Protein 1EOJ (pdb70)

B-factor: mean 25.62, std 13.52, range [6.1, 96.35]

Structure (mmCIF, N/CA/C/O backbone):
data_1EOJ
#
_entry.id   1EOJ
#
_cell.length_a   70.800
_cell.length_b   72.000
_cell.length_c   72.900
_cell.angle_alpha   90.00
_cell.angle_beta   100.20
_cell.angle_gamma   90.00
#
_symmetry.space_group_name_H-M   'C 1 2 1'
#
loop_
_entity.id
_entity.type
_entity.pdbx_description
1 polymer 'ALPHA THROMBIN'
2 polymer 'THROMBIN INHIBITOR P798'
3 water water
#
loop_
_atom_site.group_PDB
_atom_site.id
_atom_site.type_symbol
_atom_site.label_atom_id
_atom_site.label_alt_id
_atom_site.label_comp_id
_atom_site.label_asym_id
_atom_site.label_entity_id
_atom_site.label_seq_id
_atom_site.pdbx_PDB_ins_code
_atom_site.Cartn_x
_atom_site.Cartn_y
_atom_site.Cartn_z
_atom_site.occupancy
_atom_site.B_iso_or_equiv
_atom_site.auth_seq_id
_atom_site.auth_comp_id
_atom_site.auth_asym_id
_atom_site.auth_atom_id
_atom_site.pdbx_PDB_model_num
ATOM 1 N N . GLY A 1 1 D 16.526 46.938 14.088 0.50 40.24 1 GLY A N 1
ATOM 2 C CA . GLY A 1 1 D 15.314 47.283 14.884 0.50 41.84 1 GLY A CA 1
ATOM 3 C C . GLY A 1 1 D 15.414 46.749 16.302 0.50 41.99 1 GLY A C 1
ATOM 4 O O . GLY A 1 1 D 15.832 45.610 16.493 0.50 42.69 1 GLY A O 1
ATOM 5 N N . GLY A 1 2 C 15.041 47.566 17.284 0.50 41.34 1 GLY A N 1
ATOM 6 C CA . GLY A 1 2 C 15.118 47.139 18.668 0.50 39.98 1 GLY A CA 1
ATOM 7 C C . GLY A 1 2 C 14.443 48.074 19.655 0.50 39.18 1 GLY A C 1
ATOM 8 O O . GLY A 1 2 C 14.188 47.699 20.792 0.50 38.61 1 GLY A O 1
ATOM 9 N N . ALA A 1 3 B 14.136 49.293 19.227 1.00 38.74 1 ALA A N 1
ATOM 10 C CA . ALA A 1 3 B 13.477 50.252 20.111 1.00 38.02 1 ALA A CA 1
ATOM 11 C C . ALA A 1 3 B 11.996 49.929 20.163 1.00 36.40 1 ALA A C 1
ATOM 12 O O . ALA A 1 3 B 11.298 50.264 21.113 1.00 38.12 1 ALA A O 1
ATOM 14 N N . ASP A 1 4 A 11.528 49.256 19.124 1.00 34.30 1 ASP A N 1
ATOM 15 C CA . ASP A 1 4 A 10.133 48.892 19.012 1.00 31.83 1 ASP A CA 1
ATOM 16 C C . ASP A 1 4 A 9.937 47.383 19.207 1.00 26.80 1 ASP A C 1
ATOM 17 O O . ASP A 1 4 A 8.871 46.844 18.921 1.00 24.64 1 ASP A O 1
ATOM 22 N N . CYS A 1 5 ? 10.970 46.712 19.705 1.00 20.47 1 CYS A N 1
ATOM 23 C CA . CYS A 1 5 ? 10.924 45.272 19.913 1.00 17.34 1 CYS A CA 1
ATOM 24 C C . CYS A 1 5 ? 9.787 44.834 20.830 1.00 14.16 1 CYS A C 1
ATOM 25 O O . CYS A 1 5 ? 9.298 45.604 21.651 1.00 13.49 1 CYS A O 1
ATOM 28 N N . GLY A 1 6 ? 9.320 43.609 20.621 1.00 13.88 2 GLY A N 1
ATOM 29 C CA . GLY A 1 6 ? 8.278 43.058 21.458 1.00 10.48 2 GLY A CA 1
ATOM 30 C C . GLY A 1 6 ? 6.866 43.589 21.321 1.00 13.71 2 GLY A C 1
ATOM 31 O O . GLY A 1 6 ? 5.978 43.103 22.027 1.00 14.73 2 GLY A O 1
ATOM 32 N N . LEU A 1 7 ? 6.644 44.580 20.458 1.00 14.11 3 LEU A N 1
ATOM 33 C CA . LEU A 1 7 ? 5.303 45.132 20.250 1.00 13.17 3 LEU A CA 1
ATOM 34 C C . LEU A 1 7 ? 4.837 44.688 18.870 1.00 15.10 3 LEU A C 1
ATOM 35 O O . LEU A 1 7 ? 5.374 45.124 17.844 1.00 15.65 3 LEU A O 1
ATOM 40 N N . ARG A 1 8 ? 3.875 43.774 18.861 1.00 15.25 4 ARG A N 1
ATOM 41 C CA . ARG A 1 8 ? 3.348 43.214 17.625 1.00 15.52 4 ARG A CA 1
ATOM 42 C C . ARG A 1 8 ? 2.425 44.152 16.845 1.00 16.64 4 ARG A C 1
ATOM 43 O O . ARG A 1 8 ? 1.440 44.676 17.383 1.00 16.67 4 ARG A O 1
ATOM 51 N N . PRO A 1 9 ? 2.725 44.361 15.555 1.00 16.93 5 PRO A N 1
ATOM 52 C CA . PRO A 1 9 ? 1.913 45.236 14.701 1.00 16.41 5 PRO A CA 1
ATOM 53 C C . PRO A 1 9 ? 0.424 44.899 14.732 1.00 16.71 5 PRO A C 1
ATOM 54 O O . PRO A 1 9 ? -0.401 45.804 14.774 1.00 18.64 5 PRO A O 1
ATOM 58 N N . LEU A 1 10 ? 0.077 43.613 14.800 1.00 15.60 6 LEU A N 1
ATOM 59 C CA . LEU A 1 10 ? -1.335 43.225 14.790 1.00 13.74 6 LEU A CA 1
ATOM 60 C C . LEU A 1 10 ? -2.001 43.066 16.154 1.00 13.80 6 LEU A C 1
ATOM 61 O O . LEU A 1 10 ? -3.204 42.796 16.242 1.00 13.80 6 LEU A O 1
ATOM 66 N N . PHE A 1 11 ? -1.236 43.242 17.224 1.00 15.20 7 PHE A N 1
ATOM 67 C CA . PHE A 1 11 ? -1.813 43.121 18.556 1.00 12.60 7 PHE A CA 1
ATOM 68 C C . PHE A 1 11 ? -1.524 44.337 19.425 1.00 13.80 7 PHE A C 1
ATOM 69 O O . PHE A 1 11 ? -2.310 45.273 19.419 1.00 15.90 7 PHE A O 1
ATOM 77 N N . GLU A 1 12 ? -0.375 44.387 20.090 1.00 14.05 8 GLU A N 1
ATOM 78 C CA . GLU A 1 12 ? -0.063 45.528 20.947 1.00 13.38 8 GLU A CA 1
ATOM 79 C C . GLU A 1 12 ? -0.282 46.892 20.288 1.00 16.13 8 GLU A C 1
ATOM 80 O O . GLU A 1 12 ? -0.937 47.755 20.859 1.00 17.89 8 GLU A O 1
ATOM 86 N N . LYS A 1 13 ? 0.249 47.080 19.083 1.00 17.62 9 LYS A N 1
ATOM 87 C CA . LYS A 1 13 ? 0.116 48.351 18.363 1.00 19.97 9 LYS A CA 1
ATOM 88 C C . LYS A 1 13 ? -1.322 48.788 18.083 1.00 18.80 9 LYS A C 1
ATOM 89 O O . LYS A 1 13 ? -1.574 49.967 17.874 1.00 21.47 9 LYS A O 1
ATOM 95 N N . LYS A 1 14 ? -2.250 47.837 18.063 1.00 18.50 10 LYS A N 1
ATOM 96 C CA . LYS A 1 14 ? -3.659 48.113 17.795 1.00 21.34 10 LYS A CA 1
ATOM 97 C C . LYS A 1 14 ? -4.486 47.995 19.056 1.00 20.98 10 LYS A C 1
ATOM 98 O O . LYS A 1 14 ? -5.709 48.192 19.031 1.00 20.21 10 LYS A O 1
ATOM 104 N N . SER A 1 15 ? -3.807 47.639 20.143 1.00 22.82 11 SER A N 1
ATOM 105 C CA . SER A 1 15 ? -4.423 47.428 21.447 1.00 23.10 11 SER A CA 1
ATOM 106 C C . SER A 1 15 ? -5.344 46.201 21.397 1.00 23.17 11 SER A C 1
ATOM 107 O O . SER A 1 15 ? -6.416 46.186 21.997 1.00 23.73 11 SER A O 1
ATOM 110 N N . LEU A 1 16 ? -4.932 45.179 20.653 1.00 21.23 12 LEU A N 1
ATOM 111 C CA . LEU A 1 16 ? -5.710 43.953 20.558 1.00 20.68 12 LEU A CA 1
ATOM 112 C C . LEU A 1 16 ? -4.944 42.853 21.282 1.00 20.92 12 LEU A C 1
ATOM 113 O O . LEU A 1 16 ? -3.721 42.805 21.236 1.00 20.49 12 LEU A O 1
ATOM 118 N N . GLU A 1 17 ? -5.657 41.964 21.949 1.00 21.49 13 GLU A N 1
ATOM 119 C CA . GLU A 1 17 ? -5.009 40.881 22.664 1.00 24.68 13 GLU A CA 1
ATOM 120 C C . GLU A 1 17 ? -5.235 39.572 21.942 1.00 22.82 13 GLU A C 1
ATOM 121 O O . GLU A 1 17 ? -6.260 39.410 21.277 1.00 21.11 13 GLU A O 1
ATOM 127 N N . ASP A 1 18 ? -4.257 38.667 22.005 1.00 19.70 14 ASP A N 1
ATOM 128 C CA . ASP A 1 18 ? -4.424 37.369 21.370 1.00 17.98 14 ASP A CA 1
ATOM 129 C C . ASP A 1 18 ? -5.253 36.458 22.275 1.00 17.33 14 ASP A C 1
ATOM 130 O O . ASP A 1 18 ? -5.499 36.778 23.439 1.00 16.74 14 ASP A O 1
ATOM 135 N N . LYS A 1 19 A -5.695 35.340 21.720 1.00 19.34 14 LYS A N 1
ATOM 136 C CA . LYS A 1 19 A -6.539 34.382 22.417 1.00 20.74 14 LYS A CA 1
ATOM 137 C C . LYS A 1 19 A -6.052 33.839 23.755 1.00 20.77 14 LYS A C 1
ATOM 138 O O . LYS A 1 19 A -6.862 33.577 24.630 1.00 23.26 14 LYS A O 1
ATOM 144 N N . THR A 1 20 B -4.747 33.666 23.935 1.00 19.77 14 THR A N 1
ATOM 145 C CA . THR A 1 20 B -4.273 33.091 25.187 1.00 19.31 14 THR A CA 1
ATOM 146 C C . THR A 1 20 B -3.256 33.892 25.992 1.00 20.54 14 THR A C 1
ATOM 147 O O . THR A 1 20 B -2.702 33.368 26.964 1.00 22.08 14 THR A O 1
ATOM 151 N N . GLU A 1 21 C -3.030 35.157 25.653 1.00 18.28 14 GLU A N 1
ATOM 152 C CA . GLU A 1 21 C -2.041 35.906 26.422 1.00 19.70 14 GLU A CA 1
ATOM 153 C C . GLU A 1 21 C -2.451 36.176 27.869 1.00 19.97 14 GLU A C 1
ATOM 154 O O . GLU A 1 21 C -1.593 36.255 28.747 1.00 20.76 14 GLU A O 1
ATOM 160 N N . ARG A 1 22 D -3.756 36.263 28.122 1.00 21.20 14 ARG A N 1
ATOM 161 C CA . ARG A 1 22 D -4.269 36.502 29.464 1.00 22.60 14 ARG A CA 1
ATOM 162 C C . ARG A 1 22 D -3.775 35.389 30.402 1.00 23.24 14 ARG A C 1
ATOM 163 O O . ARG A 1 22 D -3.500 35.635 31.579 1.00 23.16 14 ARG A O 1
ATOM 171 N N . GLU A 1 23 E -3.645 34.173 29.870 1.00 21.94 14 GLU A N 1
ATOM 172 C CA . GLU A 1 23 E -3.168 33.027 30.645 1.00 21.16 14 GLU A CA 1
ATOM 173 C C . GLU A 1 23 E -1.756 33.291 31.192 1.00 20.26 14 GLU A C 1
ATOM 174 O O . GLU A 1 23 E -1.433 32.946 32.328 1.00 19.87 14 GLU A O 1
ATOM 180 N N . LEU A 1 24 F -0.917 33.914 30.377 1.00 19.71 14 LEU A N 1
ATOM 181 C CA . LEU A 1 24 F 0.437 34.229 30.801 1.00 19.72 14 LEU A CA 1
ATOM 182 C C . LEU A 1 24 F 0.386 35.298 31.895 1.00 21.12 14 LEU A C 1
ATOM 183 O O . LEU A 1 24 F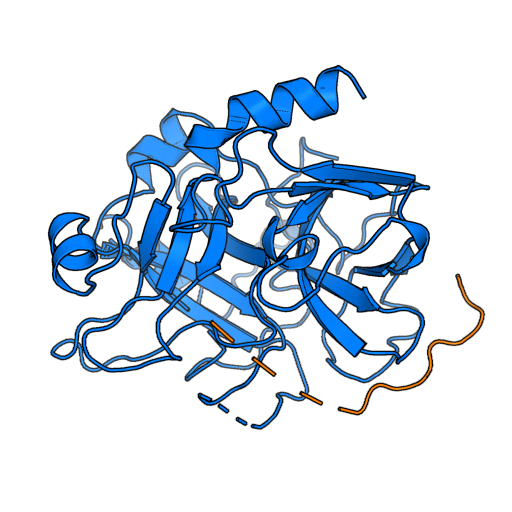 0.938 35.114 32.974 1.00 20.47 14 LEU A O 1
ATOM 188 N N . LEU A 1 25 G -0.321 36.394 31.627 1.00 22.14 14 LEU A N 1
ATOM 189 C CA . LEU A 1 25 G -0.427 37.489 32.581 1.00 22.50 14 LEU A CA 1
ATOM 190 C C . LEU A 1 25 G -1.021 37.089 33.929 1.00 22.72 14 LEU A C 1
ATOM 191 O O . LEU A 1 25 G -0.574 37.568 34.967 1.00 22.65 14 LEU A O 1
ATOM 196 N N . GLU A 1 26 H -1.975 36.169 33.928 1.00 22.79 14 GLU A N 1
ATOM 197 C CA . GLU A 1 26 H -2.586 35.731 35.173 1.00 24.41 14 GLU A CA 1
ATOM 198 C C . GLU A 1 26 H -1.664 34.858 36.018 1.00 25.37 14 GLU A C 1
ATOM 199 O O . GLU A 1 26 H -1.890 34.702 37.213 1.00 25.88 14 GLU A O 1
ATOM 205 N N . SER A 1 27 I -0.644 34.270 35.402 1.00 23.92 14 SER A N 1
ATOM 206 C CA . SER A 1 27 I 0.280 33.418 36.142 1.00 24.28 14 SER A CA 1
ATOM 207 C C . SER A 1 27 I 1.377 34.236 36.815 1.00 25.68 14 SER A C 1
ATOM 208 O O . SER A 1 27 I 2.123 33.720 37.637 1.00 25.28 14 SER A O 1
ATOM 211 N N . TYR A 1 28 J 1.517 35.498 36.418 1.00 28.94 14 TYR A N 1
ATOM 212 C CA . TYR A 1 28 J 2.543 36.361 36.996 1.00 34.28 14 TYR A CA 1
ATOM 213 C C . TYR A 1 28 J 2.053 36.825 38.366 1.00 40.19 14 TYR A C 1
ATOM 214 O O . TYR A 1 28 J 1.595 37.953 38.532 1.00 42.59 14 TYR A O 1
ATOM 223 N N . ILE A 1 29 K 2.235 35.935 39.338 1.00 47.49 14 ILE A N 1
ATOM 224 C CA . ILE A 1 29 K 1.813 36.081 40.731 1.00 53.28 14 ILE A CA 1
ATOM 225 C C . ILE A 1 29 K 0.342 35.680 40.756 1.00 54.44 14 ILE A C 1
ATOM 226 O O . ILE A 1 29 K 0.051 34.617 41.346 1.00 56.19 14 ILE A O 1
ATOM 231 N N . ILE A 1 33 ? 4.983 20.954 18.210 1.00 15.25 16 ILE A N 1
ATOM 232 C CA . ILE A 1 33 ? 4.379 21.296 19.525 1.00 15.82 16 ILE A CA 1
ATOM 233 C C . ILE A 1 33 ? 3.331 20.240 19.821 1.00 17.51 16 ILE A C 1
ATOM 234 O O . ILE A 1 33 ? 2.465 19.979 18.986 1.00 19.41 16 ILE A O 1
ATOM 239 N N . VAL A 1 34 ? 3.401 19.654 21.011 1.00 18.61 17 VAL A N 1
ATOM 240 C CA . VAL A 1 34 ? 2.449 18.637 21.435 1.00 18.97 17 VAL A CA 1
ATOM 241 C C . VAL A 1 34 ? 1.399 19.290 22.329 1.00 21.19 17 VAL A C 1
ATOM 242 O O . VAL A 1 34 ? 1.744 20.022 23.261 1.00 22.26 17 VAL A O 1
ATOM 246 N N . GLU A 1 35 ? 0.127 19.033 22.031 1.00 23.30 18 GLU A N 1
ATOM 247 C CA . GLU A 1 35 ? -1.009 19.566 22.790 1.00 25.32 18 GLU A CA 1
ATOM 248 C C . GLU A 1 35 ? -1.154 21.083 22.737 1.00 25.32 18 GLU A C 1
ATOM 249 O O . GLU A 1 35 ? -1.593 21.711 23.703 1.00 24.82 18 GLU A O 1
ATOM 255 N N . GLY A 1 36 ? -0.783 21.660 21.600 1.00 24.87 19 GLY A N 1
ATOM 256 C CA . GLY A 1 36 ? -0.896 23.092 21.414 1.00 24.24 19 GLY A CA 1
ATOM 257 C C . GLY A 1 36 ? -2.087 23.413 20.530 1.00 25.22 19 GLY A C 1
ATOM 258 O O . GLY A 1 36 ? -2.985 22.587 20.360 1.00 24.80 19 GLY A O 1
ATOM 259 N N . SER A 1 37 ? -2.117 24.627 19.997 1.00 24.16 20 SER A N 1
ATOM 260 C CA . SER A 1 37 ? -3.200 25.038 19.118 1.00 23.79 20 SER A CA 1
ATOM 261 C C . SER A 1 37 ? -2.637 25.921 18.025 1.00 21.40 20 SER A C 1
ATOM 262 O O . SER A 1 37 ? -1.490 26.363 18.110 1.00 18.11 20 SER A O 1
ATOM 265 N N . ASP A 1 38 ? -3.434 26.122 16.977 1.00 21.24 21 ASP A N 1
ATOM 266 C CA . ASP A 1 38 ? -3.059 26.947 15.836 1.00 21.76 21 ASP A CA 1
ATOM 267 C C . ASP A 1 38 ? -2.815 28.364 16.303 1.00 18.89 21 ASP A C 1
ATOM 268 O O . ASP A 1 38 ? -3.616 28.928 17.037 1.00 20.10 21 ASP A O 1
ATOM 273 N N . ALA A 1 39 ? -1.715 28.942 15.864 1.00 17.77 22 ALA A N 1
ATOM 274 C CA . ALA A 1 39 ? -1.398 30.305 16.232 1.00 18.05 22 ALA A CA 1
ATOM 275 C C . ALA A 1 39 ? -2.256 31.245 15.397 1.00 18.79 22 ALA A C 1
ATOM 276 O O . ALA A 1 39 ? -2.723 30.872 14.312 1.00 18.85 22 ALA A O 1
ATOM 278 N N . GLU A 1 40 ? -2.456 32.463 15.895 1.00 18.43 23 GLU A N 1
ATOM 279 C CA . GLU A 1 40 ? -3.200 33.473 15.157 1.00 17.60 23 GLU A CA 1
ATOM 280 C C . GLU A 1 40 ? -2.224 34.125 14.203 1.00 15.46 23 GLU A C 1
ATOM 281 O O . GLU A 1 40 ? -1.010 34.063 14.408 1.00 17.55 23 GLU A O 1
ATOM 287 N N . ILE A 1 41 ? -2.744 34.687 13.123 1.00 14.50 24 ILE A N 1
ATOM 288 C CA . ILE A 1 41 ? -1.909 35.364 12.147 1.00 14.18 24 ILE A CA 1
ATOM 289 C C . ILE A 1 41 ? -1.216 36.517 12.888 1.00 14.28 24 ILE A C 1
ATOM 290 O O . ILE A 1 41 ? -1.851 37.238 13.638 1.00 15.78 24 ILE A O 1
ATOM 295 N N . GLY A 1 42 ? 0.088 36.662 12.698 1.00 13.75 25 GLY A N 1
ATOM 296 C CA . GLY A 1 42 ? 0.811 37.742 13.343 1.00 14.50 25 GLY A CA 1
ATOM 297 C C . GLY A 1 42 ? 1.038 37.632 14.845 1.00 15.22 25 GLY A C 1
ATOM 298 O O . GLY A 1 42 ? 1.558 38.565 15.452 1.00 14.88 25 GLY A O 1
ATOM 299 N N . MET A 1 43 ? 0.700 36.488 15.436 1.00 15.23 26 MET A N 1
ATOM 300 C CA . MET A 1 43 ? 0.861 36.254 16.866 1.00 13.89 26 MET A CA 1
ATOM 301 C C . MET A 1 43 ? 2.321 36.194 17.333 1.00 12.61 26 MET A C 1
ATOM 302 O O . MET A 1 43 ? 2.626 36.590 18.449 1.00 13.19 26 MET A O 1
ATOM 307 N N . SER A 1 44 ? 3.213 35.693 16.482 1.00 11.57 27 SER A N 1
ATOM 308 C CA . SER A 1 44 ? 4.635 35.582 16.809 1.00 11.51 27 SER A CA 1
ATOM 309 C C . SER A 1 44 ? 5.414 36.057 15.591 1.00 12.20 27 SER A C 1
ATOM 310 O O . SER A 1 44 ? 6.030 35.249 14.891 1.00 13.70 27 SER A O 1
ATOM 313 N N . PRO A 1 45 ? 5.456 37.379 15.353 1.00 11.81 28 PRO A N 1
ATOM 314 C CA . PRO A 1 45 ? 6.172 37.939 14.202 1.00 10.63 28 PRO A CA 1
ATOM 315 C C . PRO A 1 45 ? 7.697 37.775 14.200 1.00 11.03 28 PRO A C 1
ATOM 316 O O . PRO A 1 45 ? 8.367 38.116 13.226 1.00 11.22 28 PRO A O 1
ATOM 320 N N . TRP A 1 46 ? 8.250 37.270 15.295 1.00 11.82 29 TRP A N 1
ATOM 321 C CA . TRP A 1 46 ? 9.691 37.037 15.385 1.00 9.79 29 TRP A CA 1
ATOM 322 C C . TRP A 1 46 ? 10.036 35.573 15.056 1.00 11.67 29 TRP A C 1
ATOM 323 O O . TRP A 1 46 ? 11.212 35.222 14.955 1.00 13.56 29 TRP A O 1
ATOM 334 N N . GLN A 1 47 ? 9.021 34.720 14.905 1.00 11.76 30 GLN A N 1
ATOM 335 C CA . GLN A 1 47 ? 9.255 33.311 14.584 1.00 11.90 30 GLN A CA 1
ATOM 336 C C . GLN A 1 47 ? 9.917 33.176 13.218 1.00 14.88 30 GLN A C 1
ATOM 337 O O . GLN A 1 47 ? 9.497 33.799 12.242 1.00 15.77 30 GLN A O 1
ATOM 343 N N . VAL A 1 48 ? 10.995 32.408 13.172 1.00 13.46 31 VAL A N 1
ATOM 344 C CA . VAL A 1 48 ? 11.740 32.182 11.944 1.00 12.82 31 VAL A CA 1
ATOM 345 C C . VAL A 1 48 ? 11.792 30.677 11.683 1.00 15.35 31 VAL A C 1
ATOM 346 O O . VAL A 1 48 ? 11.687 29.866 12.613 1.00 16.49 31 VAL A O 1
ATOM 350 N N . MET A 1 49 ? 11.868 30.297 10.415 1.00 17.11 32 MET A N 1
ATOM 351 C CA . MET A 1 49 ? 11.959 28.891 10.059 1.00 17.66 32 MET A CA 1
ATOM 352 C C . MET A 1 49 ? 13.358 28.669 9.502 1.00 17.92 32 MET A C 1
ATOM 353 O O . MET A 1 49 ? 13.763 29.372 8.576 1.00 15.97 32 MET A O 1
ATOM 358 N N . LEU A 1 50 ? 14.123 27.780 10.136 1.00 17.47 33 LEU A N 1
ATOM 359 C CA . LEU A 1 50 ? 15.479 27.446 9.682 1.00 19.73 33 LEU A CA 1
ATOM 360 C C . LEU A 1 50 ? 15.258 26.382 8.609 1.00 20.18 33 LEU A C 1
ATOM 361 O O . LEU A 1 50 ? 14.681 25.326 8.895 1.00 20.86 33 LEU A O 1
ATOM 366 N N . PHE A 1 51 ? 15.770 26.622 7.406 1.00 22.81 34 PHE A N 1
ATOM 367 C CA . PHE A 1 51 ? 15.520 25.718 6.284 1.00 26.67 34 PHE A CA 1
ATOM 368 C C . PHE A 1 51 ? 16.748 25.246 5.497 1.00 29.62 34 PHE A C 1
ATOM 369 O O . PHE A 1 51 ? 17.646 26.036 5.211 1.00 31.04 34 PHE A O 1
ATOM 377 N N . ARG A 1 52 ? 16.775 23.961 5.139 1.00 34.88 35 ARG A N 1
ATOM 378 C CA . ARG A 1 52 ? 17.876 23.387 4.349 1.00 37.88 35 ARG A CA 1
ATOM 379 C C . ARG A 1 52 ? 17.638 23.668 2.870 1.00 40.28 35 ARG A C 1
ATOM 380 O O . ARG A 1 52 ? 16.498 23.582 2.398 1.00 38.64 35 ARG A O 1
ATOM 388 N N . LYS A 1 53 ? 18.715 23.937 2.134 1.00 44.52 36 LYS A N 1
ATOM 389 C CA . LYS A 1 53 ? 18.607 24.191 0.700 1.00 48.04 36 LYS A CA 1
ATOM 390 C C . LYS A 1 53 ? 18.529 22.894 -0.107 1.00 51.91 36 LYS A C 1
ATOM 391 O O . LYS A 1 53 ? 17.688 22.780 -0.993 1.00 53.72 36 LYS A O 1
ATOM 397 N N . SER A 1 54 A 19.399 21.927 0.201 1.00 55.62 36 SER A N 1
ATOM 398 C CA . SER A 1 54 A 19.416 20.635 -0.499 1.00 57.87 36 SER A CA 1
ATOM 399 C C . SER A 1 54 A 18.053 19.937 -0.329 1.00 59.48 36 SER A C 1
ATOM 400 O O . SER A 1 54 A 17.130 20.278 -1.075 1.00 64.31 36 SER A O 1
ATOM 403 N N . PRO A 1 55 ? 17.908 18.894 0.532 1.00 58.31 37 PRO A N 1
ATOM 404 C CA . PRO A 1 55 ? 16.506 18.462 0.493 1.00 57.04 37 PRO A CA 1
ATOM 405 C C . PRO A 1 55 ? 15.713 19.536 1.248 1.00 56.32 37 PRO A C 1
ATOM 406 O O . PRO A 1 55 ? 15.941 19.768 2.431 1.00 57.44 37 PRO A O 1
ATOM 410 N N . GLN A 1 56 ? 14.908 20.284 0.500 1.00 55.45 38 GLN A N 1
ATOM 411 C CA . GLN A 1 56 ? 14.079 21.368 1.022 1.00 53.91 38 GLN A CA 1
ATOM 412 C C . GLN A 1 56 ? 13.346 20.877 2.272 1.00 51.64 38 GLN A C 1
ATOM 413 O O . GLN A 1 56 ? 12.265 20.287 2.167 1.00 53.26 38 GLN A O 1
ATOM 419 N N . GLU A 1 57 ? 13.928 21.123 3.446 1.00 47.25 39 GLU A N 1
ATOM 420 C CA . GLU A 1 57 ? 13.337 20.668 4.708 1.00 43.58 39 GLU A CA 1
ATOM 421 C C . GLU A 1 57 ? 13.434 21.640 5.871 1.00 38.28 39 GLU A C 1
ATOM 422 O O . GLU A 1 57 ? 14.406 22.383 6.004 1.00 34.75 39 GLU A O 1
ATOM 428 N N . LEU A 1 58 ? 12.444 21.562 6.752 1.00 34.83 40 LEU A N 1
ATOM 429 C CA . LEU A 1 58 ? 12.404 22.373 7.963 1.00 33.11 40 LEU A CA 1
ATOM 430 C C . LEU A 1 58 ? 13.472 21.724 8.836 1.00 33.11 40 LEU A C 1
ATOM 431 O O . LEU A 1 58 ? 13.511 20.501 8.940 1.00 35.31 40 LEU A O 1
ATOM 436 N N . LEU A 1 59 ? 14.365 22.524 9.407 1.00 30.49 41 LEU A N 1
ATOM 437 C CA . LEU A 1 59 ? 15.420 22.006 10.276 1.00 27.01 41 LEU A CA 1
ATOM 438 C C . LEU A 1 59 ? 15.075 22.304 11.736 1.00 25.10 41 LEU A C 1
ATOM 439 O O . LEU A 1 59 ? 15.013 21.411 12.582 1.00 23.52 41 LEU A O 1
ATOM 444 N N . CYS A 1 60 ? 14.797 23.576 11.999 1.00 21.73 42 CYS A N 1
ATOM 445 C CA . CYS A 1 60 ? 14.503 24.050 13.338 1.00 20.30 42 CYS A CA 1
ATOM 446 C C . CYS A 1 60 ? 13.743 25.366 13.271 1.00 18.84 42 CYS A C 1
ATOM 447 O O . CYS A 1 60 ? 13.486 25.910 12.192 1.00 19.15 42 CYS A O 1
ATOM 450 N N . GLY A 1 61 ? 13.419 25.876 14.453 1.00 16.04 43 GLY A N 1
ATOM 451 C CA . GLY A 1 61 ? 12.785 27.171 14.574 1.00 13.73 43 GLY A CA 1
ATOM 452 C C . GLY A 1 61 ? 13.922 28.112 14.957 1.00 14.05 43 GLY A C 1
ATOM 453 O O . GLY A 1 61 ? 15.056 27.671 15.211 1.00 14.98 43 GLY A O 1
ATOM 454 N N . ALA A 1 62 ? 13.642 29.406 14.986 1.00 12.39 44 ALA A N 1
ATOM 455 C CA . ALA A 1 62 ? 14.644 30.405 15.335 1.00 9.07 44 ALA A CA 1
ATOM 456 C C . ALA A 1 62 ? 13.855 31.668 15.601 1.00 10.17 44 ALA A C 1
ATOM 457 O O . ALA A 1 62 ? 12.619 31.634 15.552 1.00 9.98 44 ALA A O 1
ATOM 459 N N . SER A 1 63 ? 14.528 32.771 15.905 1.00 9.73 45 SER A N 1
ATOM 460 C CA . SER A 1 63 ? 13.809 34.012 16.166 1.00 11.27 45 SER A CA 1
ATOM 461 C C . SER A 1 63 ? 14.567 35.232 15.679 1.00 12.12 45 SER A C 1
ATOM 462 O O . SER A 1 63 ? 15.798 35.233 15.618 1.00 13.73 45 SER A O 1
ATOM 465 N N . LEU A 1 64 ? 13.812 36.266 15.326 1.00 13.62 46 LEU A N 1
ATOM 466 C CA . LEU A 1 64 ? 14.369 37.514 14.824 1.00 13.63 46 LEU A CA 1
ATOM 467 C C . LEU A 1 64 ? 14.581 38.488 15.984 1.00 14.48 46 LEU A C 1
ATOM 468 O O . LEU A 1 64 ? 13.623 38.859 16.674 1.00 12.82 46 LEU A O 1
ATOM 473 N N . ILE A 1 65 ? 15.829 38.886 16.219 1.00 15.20 47 ILE A N 1
ATOM 474 C CA . ILE A 1 65 ? 16.107 39.816 17.305 1.00 15.89 47 ILE A CA 1
ATOM 475 C C . ILE A 1 65 ? 16.448 41.218 16.790 1.00 17.20 47 ILE A C 1
ATOM 476 O O . ILE A 1 65 ? 16.561 42.159 17.569 1.00 16.30 47 ILE A O 1
ATOM 481 N N . SER A 1 66 ? 16.611 41.343 15.479 1.00 18.51 48 SER A N 1
ATOM 482 C CA . SER A 1 66 ? 16.870 42.630 14.839 1.00 21.51 48 SER A CA 1
ATOM 483 C C . SER A 1 66 ? 16.706 42.426 13.339 1.00 23.53 48 SER A C 1
ATOM 484 O O . SER A 1 66 ? 16.445 41.313 12.893 1.00 24.20 48 SER A O 1
ATOM 487 N N . ASP A 1 67 ? 16.905 43.482 12.556 1.00 25.03 49 ASP A N 1
ATOM 488 C CA . ASP A 1 67 ? 16.768 43.398 11.100 1.00 24.51 49 ASP A CA 1
ATOM 489 C C . ASP A 1 67 ? 17.804 42.513 10.408 1.00 24.22 49 ASP A C 1
ATOM 490 O O . ASP A 1 67 ? 17.611 42.104 9.269 1.00 25.26 49 ASP A O 1
ATOM 495 N N . ARG A 1 68 ? 18.879 42.177 11.104 1.00 24.36 50 ARG A N 1
ATOM 496 C CA . ARG A 1 68 ? 19.915 41.374 10.490 1.00 25.37 50 ARG A CA 1
ATOM 497 C C . ARG A 1 68 ? 20.430 40.220 11.344 1.00 22.78 50 ARG A C 1
ATOM 498 O O . ARG A 1 68 ? 21.371 39.541 10.945 1.00 21.05 50 ARG A O 1
ATOM 506 N N . TRP A 1 69 ? 19.816 39.988 12.505 1.00 22.32 51 TRP A N 1
ATOM 507 C CA . TRP A 1 69 ? 20.260 38.916 13.406 1.00 20.11 51 TRP A CA 1
ATOM 508 C C . TRP A 1 69 ? 19.162 37.949 13.792 1.00 18.08 51 TRP A C 1
ATOM 509 O O . TRP A 1 69 ? 18.063 38.352 14.190 1.00 16.20 51 TRP A O 1
ATOM 520 N N . VAL A 1 70 ? 19.485 36.666 13.677 1.00 16.03 52 VAL A N 1
ATOM 521 C CA . VAL A 1 70 ? 18.574 35.591 14.017 1.00 15.66 52 VAL A CA 1
ATOM 522 C C . VAL A 1 70 ? 19.228 34.756 15.119 1.00 15.81 52 VAL A C 1
ATOM 523 O O . VAL A 1 70 ? 20.422 34.466 15.067 1.00 15.36 52 VAL A O 1
ATOM 527 N N . LEU A 1 71 ? 18.447 34.400 16.129 1.00 14.59 53 LEU A N 1
ATOM 528 C CA . LEU A 1 71 ? 18.944 33.605 17.245 1.00 14.22 53 LEU A CA 1
ATOM 529 C C . LEU A 1 71 ? 18.352 32.195 17.162 1.00 14.54 53 LEU A C 1
ATOM 530 O O . LEU A 1 71 ? 17.189 32.026 16.799 1.00 14.22 53 LEU A O 1
ATOM 535 N N . THR A 1 72 ? 19.159 31.184 17.474 1.00 14.24 54 THR A N 1
ATOM 536 C CA . THR A 1 72 ? 18.683 29.807 17.446 1.00 12.19 54 THR A CA 1
ATOM 537 C C . THR A 1 72 ? 19.552 28.943 18.370 1.00 11.77 54 THR A C 1
ATOM 538 O O . THR A 1 72 ? 20.380 29.463 19.118 1.00 12.51 54 THR A O 1
ATOM 542 N N . ALA A 1 73 ? 19.316 27.635 18.363 1.00 10.90 55 ALA A N 1
ATOM 543 C CA . ALA A 1 73 ? 20.079 26.698 19.174 1.00 11.67 55 ALA A CA 1
ATOM 544 C C . ALA A 1 73 ? 21.265 26.224 18.353 1.00 13.31 55 ALA A C 1
ATOM 545 O O . ALA A 1 73 ? 21.145 26.015 17.137 1.00 14.89 55 ALA A O 1
ATOM 547 N N . ALA A 1 74 ? 22.406 26.042 19.011 1.00 13.40 56 ALA A N 1
ATOM 548 C CA . ALA A 1 74 ? 23.612 25.593 18.326 1.00 13.85 56 ALA A CA 1
ATOM 549 C C . ALA A 1 74 ? 23.484 24.156 17.813 1.00 13.40 56 ALA A C 1
ATOM 550 O O . ALA A 1 74 ? 24.070 23.812 16.789 1.00 14.62 56 ALA A O 1
ATOM 552 N N . HIS A 1 75 ? 22.675 23.336 18.481 1.00 12.15 57 HIS A N 1
ATOM 553 C CA . HIS A 1 75 ? 22.511 21.943 18.060 1.00 15.12 57 HIS A CA 1
ATOM 554 C C . HIS A 1 75 ? 21.862 21.844 16.677 1.00 17.25 57 HIS A C 1
ATOM 555 O O . HIS A 1 75 ? 21.981 20.833 15.995 1.00 17.92 57 HIS A O 1
ATOM 562 N N . CYS A 1 76 ? 21.164 22.901 16.275 1.00 17.87 58 CYS A N 1
ATOM 563 C CA . CYS A 1 76 ? 20.528 22.937 14.968 1.00 16.17 58 CYS A CA 1
ATOM 564 C C . CYS A 1 76 ? 21.585 23.021 13.889 1.00 16.58 58 CYS A C 1
ATOM 565 O O . CYS A 1 76 ? 21.381 22.556 12.770 1.00 19.01 58 CYS A O 1
ATOM 568 N N . LEU A 1 77 ? 22.729 23.595 14.245 1.00 17.17 59 LEU A N 1
ATOM 569 C CA . LEU A 1 77 ? 23.823 23.783 13.308 1.00 18.37 59 LEU A CA 1
ATOM 570 C C . LEU A 1 77 ? 24.964 22.794 13.473 1.00 21.31 59 LEU A C 1
ATOM 571 O O . LEU A 1 77 ? 25.580 22.384 12.491 1.00 23.22 59 LEU A O 1
ATOM 576 N N . LEU A 1 78 ? 25.237 22.396 14.708 1.00 20.75 60 LEU A N 1
ATOM 577 C CA . LEU A 1 78 ? 26.346 21.497 14.977 1.00 18.71 60 LEU A CA 1
ATOM 578 C C . LEU A 1 78 ? 25.984 20.440 15.982 1.00 19.92 60 LEU A C 1
ATOM 579 O O . LEU A 1 78 ? 25.745 20.737 17.152 1.00 21.35 60 LEU A O 1
ATOM 584 N N . TYR A 1 79 A 25.915 19.202 15.518 1.00 19.18 60 TYR A N 1
ATOM 585 C CA . TYR A 1 79 A 25.614 18.094 16.398 1.00 18.82 60 TYR A CA 1
ATOM 586 C C . TYR A 1 79 A 26.349 16.865 15.881 1.00 20.02 60 TYR A C 1
ATOM 587 O O . TYR A 1 79 A 25.745 15.964 15.273 1.00 21.27 60 TYR A O 1
ATOM 596 N N . PRO A 1 80 B 27.662 16.786 16.161 1.00 18.64 60 PRO A N 1
ATOM 597 C CA . PRO A 1 80 B 28.520 15.675 15.733 1.00 19.05 60 PRO A CA 1
ATOM 598 C C . PRO A 1 80 B 27.976 14.257 15.966 1.00 18.94 60 PRO A C 1
ATOM 599 O O . PRO A 1 80 B 28.142 13.403 15.108 1.00 21.97 60 PRO A O 1
ATOM 603 N N . PRO A 1 81 C 27.320 13.985 17.110 1.00 19.59 60 PRO A N 1
ATOM 604 C CA . PRO A 1 81 C 26.812 12.625 17.286 1.00 21.15 60 PRO A CA 1
ATOM 605 C C . PRO A 1 81 C 25.883 12.138 16.170 1.00 23.70 60 PRO A C 1
ATOM 606 O O . PRO A 1 81 C 25.722 10.934 16.003 1.00 26.61 60 PRO A O 1
ATOM 610 N N . TRP A 1 82 D 25.238 13.055 15.447 1.00 25.33 60 TRP A N 1
ATOM 611 C CA . TRP A 1 82 D 24.345 12.688 14.333 1.00 25.75 60 TRP A CA 1
ATOM 612 C C . TRP A 1 82 D 24.937 13.137 13.004 1.00 26.89 60 TRP A C 1
ATOM 613 O O . TRP A 1 82 D 24.214 13.247 12.015 1.00 30.76 60 TRP A O 1
ATOM 624 N N . ASP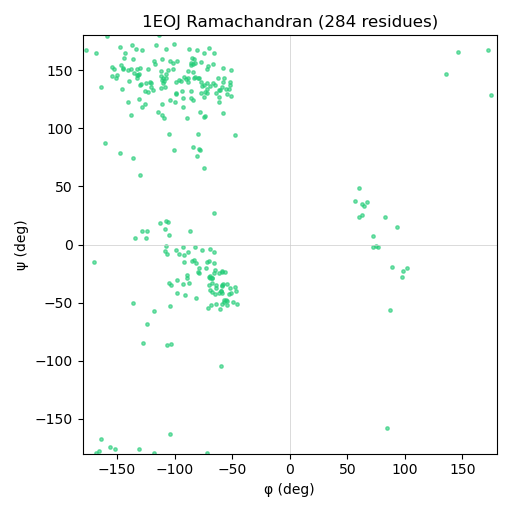 A 1 83 E 26.241 13.410 12.996 1.00 27.16 60 ASP A N 1
ATOM 625 C CA . ASP A 1 83 E 26.966 13.878 11.812 1.00 27.96 60 ASP A CA 1
ATOM 626 C C . ASP A 1 83 E 26.396 15.162 11.198 1.00 29.36 60 ASP A C 1
ATOM 627 O O . ASP A 1 83 E 26.388 15.344 9.977 1.00 30.02 60 ASP A O 1
ATOM 632 N N . LYS A 1 84 F 25.950 16.068 12.060 1.00 29.37 60 LYS A N 1
ATOM 633 C CA . LYS A 1 84 F 25.376 17.333 11.621 1.00 29.12 60 LYS A CA 1
ATOM 634 C C . LYS A 1 84 F 26.356 18.467 11.827 1.00 29.15 60 LYS A C 1
ATOM 635 O O . LYS A 1 84 F 26.847 18.673 12.939 1.00 27.50 60 LYS A O 1
ATOM 641 N N . ASN A 1 85 G 26.644 19.194 10.751 1.00 29.32 60 ASN A N 1
ATOM 642 C CA . ASN A 1 85 G 27.551 20.333 10.806 1.00 30.58 60 ASN A CA 1
ATOM 643 C C . ASN A 1 85 G 27.283 21.202 9.590 1.00 31.23 60 ASN A C 1
ATOM 644 O O . ASN A 1 85 G 27.911 21.019 8.544 1.00 32.60 60 ASN A O 1
ATOM 649 N N . PHE A 1 86 H 26.328 22.122 9.727 1.00 29.59 60 PHE A N 1
ATOM 650 C CA . PHE A 1 86 H 25.936 23.016 8.644 1.00 29.15 60 PHE A CA 1
ATOM 651 C C . PHE A 1 86 H 26.722 24.307 8.562 1.00 31.09 60 PHE A C 1
ATOM 652 O O . PHE A 1 86 H 27.183 24.842 9.568 1.00 31.31 60 PHE A O 1
ATOM 660 N N . THR A 1 87 I 26.859 24.801 7.338 1.00 32.46 60 THR A N 1
ATOM 661 C CA . THR A 1 87 I 27.552 26.048 7.088 1.00 34.46 60 THR A CA 1
ATOM 662 C C . THR A 1 87 I 26.516 27.013 6.526 1.00 32.86 60 THR A C 1
ATOM 663 O O . THR A 1 87 I 25.400 26.608 6.201 1.00 30.57 60 THR A O 1
ATOM 667 N N . GLU A 1 88 ? 26.909 28.272 6.379 1.00 34.42 61 GLU A N 1
ATOM 668 C CA . GLU A 1 88 ? 26.031 29.315 5.868 1.00 36.15 61 GLU A CA 1
ATOM 669 C C . GLU A 1 88 ? 25.334 28.944 4.567 1.00 37.51 61 GLU A C 1
ATOM 670 O O . GLU A 1 88 ? 24.135 29.164 4.409 1.00 38.16 61 GLU A O 1
ATOM 676 N N . ASN A 1 89 ? 26.074 28.325 3.661 1.00 38.35 62 ASN A N 1
ATOM 677 C CA . ASN A 1 89 ? 25.514 27.971 2.371 1.00 40.88 62 ASN A CA 1
ATOM 678 C C . ASN A 1 89 ? 24.582 26.772 2.324 1.00 39.17 62 ASN A C 1
ATOM 679 O O . ASN A 1 89 ? 24.013 26.474 1.281 1.00 38.74 62 ASN A O 1
ATOM 684 N N . ASP A 1 90 ? 24.416 26.080 3.445 1.00 35.19 63 ASP A N 1
ATOM 685 C CA . ASP A 1 90 ? 23.526 24.931 3.485 1.00 32.16 63 ASP A CA 1
ATOM 686 C C . ASP A 1 90 ? 22.134 25.344 3.915 1.00 29.60 63 ASP A C 1
ATOM 687 O O . ASP A 1 90 ? 21.188 24.555 3.815 1.00 29.48 63 ASP A O 1
ATOM 692 N N . LEU A 1 91 ? 21.996 26.585 4.358 1.00 28.96 64 LEU A N 1
ATOM 693 C CA . LEU A 1 91 ? 20.720 27.038 4.897 1.00 29.28 64 LEU A CA 1
ATOM 694 C C . LEU A 1 91 ? 20.196 28.385 4.423 1.00 27.33 64 LEU A C 1
ATOM 695 O O . LEU A 1 91 ? 20.910 29.191 3.821 1.00 28.83 64 LEU A O 1
ATOM 700 N N . LEU A 1 92 ? 18.933 28.620 4.750 1.00 25.75 65 LEU A N 1
ATOM 701 C CA . LEU A 1 92 ? 18.262 29.874 4.462 1.00 27.06 65 LEU A CA 1
ATOM 702 C C . LEU A 1 92 ? 17.178 30.028 5.518 1.00 24.54 65 LEU A C 1
ATOM 703 O O . LEU A 1 92 ? 16.721 29.035 6.107 1.00 21.54 65 LEU A O 1
ATOM 708 N N . VAL A 1 93 ? 16.844 31.271 5.837 1.00 23.21 66 VAL A N 1
ATOM 709 C CA . VAL A 1 93 ? 15.812 31.531 6.827 1.00 21.28 66 VAL A CA 1
ATOM 710 C C . VAL A 1 93 ? 14.554 32.101 6.173 1.00 21.14 66 VAL A C 1
ATOM 711 O O . VAL A 1 93 ? 14.628 32.906 5.247 1.00 23.74 66 VAL A O 1
ATOM 715 N N . ARG A 1 94 ? 13.404 31.633 6.626 1.00 18.29 67 ARG A N 1
ATOM 716 C CA . ARG A 1 94 ? 12.128 32.084 6.112 1.00 18.44 67 ARG A CA 1
ATOM 717 C C . ARG A 1 94 ? 11.406 32.825 7.250 1.00 19.63 67 ARG A C 1
ATOM 718 O O . ARG A 1 94 ? 11.052 32.239 8.281 1.00 21.28 67 ARG A O 1
ATOM 726 N N . ILE A 1 95 ? 11.207 34.124 7.066 1.00 18.16 68 ILE A N 1
ATOM 727 C CA . ILE A 1 95 ? 10.582 34.960 8.077 1.00 17.53 68 ILE A CA 1
ATOM 728 C C . ILE A 1 95 ? 9.196 35.432 7.662 1.00 17.57 68 ILE A C 1
ATOM 729 O O . ILE A 1 95 ? 8.972 35.718 6.491 1.00 17.79 68 ILE A O 1
ATOM 734 N N . GLY A 1 96 ? 8.266 35.476 8.616 1.00 16.07 69 GLY A N 1
ATOM 735 C CA . GLY A 1 96 ? 6.908 35.939 8.347 1.00 15.99 69 GLY A CA 1
ATOM 736 C C . GLY A 1 96 ? 5.899 34.858 7.997 1.00 15.70 69 GLY A C 1
ATOM 737 O O . GLY A 1 96 ? 4.797 35.151 7.524 1.00 16.25 69 GLY A O 1
ATOM 738 N N . LYS A 1 97 ? 6.260 33.606 8.265 1.00 16.17 70 LYS A N 1
ATOM 739 C CA . LYS A 1 97 ? 5.407 32.470 7.944 1.00 15.32 70 LYS A CA 1
ATOM 740 C C . LYS A 1 97 ? 4.314 32.102 8.934 1.00 17.54 70 LYS A C 1
ATOM 741 O O . LYS A 1 97 ? 4.358 32.439 10.121 1.00 17.02 70 LYS A O 1
ATOM 747 N N . HIS A 1 98 ? 3.331 31.374 8.416 1.00 16.62 71 HIS A N 1
ATOM 748 C CA . HIS A 1 98 ? 2.228 30.874 9.205 1.00 17.94 71 HIS A CA 1
ATOM 749 C C . HIS A 1 98 ? 2.009 29.418 8.781 1.00 20.16 71 HIS A C 1
ATOM 750 O O . HIS A 1 98 ? 1.919 28.526 9.619 1.00 21.88 71 HIS A O 1
ATOM 757 N N . SER A 1 99 ? 1.908 29.195 7.476 1.00 21.59 72 SER A N 1
ATOM 758 C CA . SER A 1 99 ? 1.721 27.858 6.927 1.00 21.36 72 SER A CA 1
ATOM 759 C C . SER A 1 99 ? 3.077 27.177 6.987 1.00 21.13 72 SER A C 1
ATOM 760 O O . SER A 1 99 ? 4.104 27.813 6.716 1.00 20.75 72 SER A O 1
ATOM 763 N N . ARG A 1 100 ? 3.080 25.896 7.339 1.00 20.19 73 ARG A N 1
ATOM 764 C CA . ARG A 1 100 ? 4.319 25.137 7.425 1.00 20.70 73 ARG A CA 1
ATOM 765 C C . ARG A 1 100 ? 4.960 24.832 6.061 1.00 22.76 73 ARG A C 1
ATOM 766 O O . ARG A 1 100 ? 6.116 25.179 5.820 1.00 24.51 73 ARG A O 1
ATOM 774 N N . THR A 1 101 ? 4.195 24.216 5.164 1.00 24.49 74 THR A N 1
ATOM 775 C CA . THR A 1 101 ? 4.702 23.813 3.850 1.00 26.01 74 THR A CA 1
ATOM 776 C C . THR A 1 101 ? 4.511 24.803 2.700 1.00 27.75 74 THR A C 1
ATOM 777 O O . THR A 1 101 ? 5.327 24.863 1.774 1.00 27.18 74 THR A O 1
ATOM 781 N N . ARG A 1 102 ? 3.405 25.532 2.744 1.00 28.85 75 ARG A N 1
ATOM 782 C CA . ARG A 1 102 ? 3.034 26.499 1.722 1.00 31.03 75 ARG A CA 1
ATOM 783 C C . ARG A 1 102 ? 4.064 27.647 1.573 1.00 29.72 75 ARG A C 1
ATOM 784 O O . ARG A 1 102 ? 4.460 28.240 2.571 1.00 31.75 75 ARG A O 1
ATOM 792 N N . TYR A 1 103 ? 4.564 27.911 0.364 1.00 27.64 76 TYR A N 1
ATOM 793 C CA . TYR A 1 103 ? 5.462 29.060 0.174 1.00 28.02 76 TYR A CA 1
ATOM 794 C C . TYR A 1 103 ? 4.498 30.264 0.139 1.00 29.32 76 TYR A C 1
ATOM 795 O O . TYR A 1 103 ? 3.703 30.410 -0.796 1.00 31.53 76 TYR A O 1
ATOM 804 N N . GLU A 1 104 ? 4.586 31.130 1.143 1.00 27.26 77 GLU A N 1
ATOM 805 C CA . GLU A 1 104 ? 3.681 32.264 1.279 1.00 24.95 77 GLU A CA 1
ATOM 806 C C . GLU A 1 104 ? 3.996 33.543 0.510 1.00 25.00 77 GLU A C 1
ATOM 807 O O . GLU A 1 104 ? 4.566 34.506 1.046 1.00 23.44 77 GLU A O 1
ATOM 813 N N . ARG A 1 105 A 3.569 33.535 -0.755 1.00 24.62 77 ARG A N 1
ATOM 814 C CA . ARG A 1 105 A 3.759 34.635 -1.706 1.00 23.89 77 ARG A CA 1
ATOM 815 C C . ARG A 1 105 A 3.230 35.966 -1.173 1.00 21.15 77 ARG A C 1
ATOM 816 O O . ARG A 1 105 A 2.121 36.044 -0.644 1.00 20.13 77 ARG A O 1
ATOM 824 N N . ASN A 1 106 ? 4.082 36.984 -1.258 1.00 21.08 78 ASN A N 1
ATOM 825 C CA . ASN A 1 106 ? 3.779 38.343 -0.814 1.00 22.27 78 ASN A CA 1
ATOM 826 C C . ASN A 1 106 ? 3.793 38.514 0.706 1.00 22.47 78 ASN A C 1
ATOM 827 O O . ASN A 1 106 ? 3.626 39.626 1.205 1.00 23.55 78 ASN A O 1
ATOM 832 N N . ILE A 1 107 ? 4.037 37.434 1.439 1.00 20.89 79 ILE A N 1
ATOM 833 C CA . ILE A 1 107 ? 4.028 37.503 2.893 1.00 19.00 79 ILE A CA 1
ATOM 834 C C . ILE A 1 107 ? 5.370 37.166 3.537 1.00 19.70 79 ILE A C 1
ATOM 835 O O . ILE A 1 107 ? 5.946 38.002 4.233 1.00 20.83 79 ILE A O 1
ATOM 840 N N . GLU A 1 108 ? 5.899 35.982 3.255 1.00 17.36 80 GLU A N 1
ATOM 841 C CA . GLU A 1 108 ? 7.175 35.590 3.822 1.00 17.18 80 GLU A CA 1
ATOM 842 C C . GLU A 1 108 ? 8.372 36.138 3.050 1.00 19.32 80 GLU A C 1
ATOM 843 O O . GLU A 1 108 ? 8.285 36.459 1.861 1.00 18.83 80 GLU A O 1
ATOM 849 N N . LYS A 1 109 ? 9.493 36.249 3.749 1.00 21.82 81 LYS A N 1
ATOM 850 C CA . LYS A 1 109 ? 10.749 36.719 3.184 1.00 24.46 81 LYS A CA 1
ATOM 851 C C . LYS A 1 109 ? 11.818 35.657 3.451 1.00 25.14 81 LYS A C 1
ATOM 852 O O . LYS A 1 109 ? 11.852 35.046 4.523 1.00 23.86 81 LYS A O 1
ATOM 858 N N . ILE A 1 110 ? 12.662 35.415 2.456 1.00 25.90 82 ILE A N 1
ATOM 859 C CA . ILE A 1 110 ? 13.730 34.438 2.566 1.00 25.94 82 ILE A CA 1
ATOM 860 C C . ILE A 1 110 ? 15.057 35.165 2.577 1.00 26.62 82 ILE A C 1
ATOM 861 O O . ILE A 1 110 ? 15.259 36.111 1.821 1.00 30.21 82 ILE A O 1
ATOM 866 N N . SER A 1 111 ? 15.939 34.769 3.482 1.00 25.28 83 SER A N 1
ATOM 867 C CA . SER A 1 111 ? 17.240 35.400 3.580 1.00 25.14 83 SER A CA 1
ATOM 868 C C . SER A 1 111 ? 18.337 34.357 3.597 1.00 26.34 83 SER A C 1
ATOM 869 O O . SER A 1 111 ? 18.145 33.212 4.037 1.00 21.94 83 SER A O 1
ATOM 872 N N . MET A 1 112 ? 19.492 34.781 3.106 1.00 30.18 84 MET A N 1
ATOM 873 C CA . MET A 1 112 ? 20.674 33.947 3.059 1.00 35.36 84 MET A CA 1
ATOM 874 C C . MET A 1 112 ? 21.548 34.384 4.231 1.00 33.48 84 MET A C 1
ATOM 875 O O . MET A 1 112 ? 21.502 35.548 4.650 1.00 32.19 84 MET A O 1
ATOM 880 N N . LEU A 1 113 ? 22.333 33.450 4.754 1.00 31.97 85 LEU A N 1
ATOM 881 C CA . LEU A 1 113 ? 23.209 33.712 5.881 1.00 31.19 85 LEU A CA 1
ATOM 882 C C . LEU A 1 113 ? 24.560 34.217 5.438 1.00 31.40 85 LEU A C 1
ATOM 883 O O . LEU A 1 113 ? 25.120 33.744 4.450 1.00 31.08 85 LEU A O 1
ATOM 888 N N . GLU A 1 114 ? 25.068 35.194 6.176 1.00 32.22 86 GLU A N 1
ATOM 889 C CA . GLU A 1 114 ? 26.371 35.771 5.906 1.00 34.47 86 GLU A CA 1
ATOM 890 C C . GLU A 1 114 ? 27.407 35.123 6.827 1.00 35.09 86 GLU A C 1
ATOM 891 O O . GLU A 1 114 ? 28.509 34.793 6.395 1.00 34.27 86 GLU A O 1
ATOM 897 N N . LYS A 1 115 ? 27.032 34.922 8.090 1.00 35.34 87 LYS A N 1
ATOM 898 C CA . LYS A 1 115 ? 27.927 34.333 9.083 1.00 34.95 87 LYS A CA 1
ATOM 899 C C . LYS A 1 115 ? 27.148 33.643 10.202 1.00 31.82 87 LYS A C 1
ATOM 900 O O . LYS A 1 115 ? 26.061 34.071 10.574 1.00 31.43 87 LYS A O 1
ATOM 906 N N . ILE A 1 116 ? 27.700 32.545 10.697 1.00 29.82 88 ILE A N 1
ATOM 907 C CA . ILE A 1 116 ? 27.106 31.787 11.785 1.00 27.49 88 ILE A CA 1
ATOM 908 C C . ILE A 1 116 ? 28.109 31.809 12.933 1.00 26.87 88 ILE A C 1
ATOM 909 O O . ILE A 1 116 ? 29.304 31.613 12.723 1.00 27.21 88 ILE A O 1
ATOM 914 N N . TYR A 1 117 ? 27.625 32.091 14.133 1.00 26.70 89 TYR A N 1
ATOM 915 C CA . TYR A 1 117 ? 28.474 32.141 15.313 1.00 25.50 89 TYR A CA 1
ATOM 916 C C . TYR A 1 117 ? 27.884 31.212 16.345 1.00 22.90 89 TYR A C 1
ATOM 917 O O . TYR A 1 117 ? 26.726 31.369 16.745 1.00 23.05 89 TYR A O 1
ATOM 926 N N . ILE A 1 118 ? 28.676 30.228 16.747 1.00 21.47 90 ILE A N 1
ATOM 927 C CA . ILE A 1 118 ? 28.270 29.257 17.758 1.00 19.08 90 ILE A CA 1
ATOM 928 C C . ILE A 1 118 ? 29.056 29.552 19.027 1.00 17.06 90 ILE A C 1
ATOM 929 O O . ILE A 1 118 ? 30.248 29.837 18.975 1.00 17.16 90 ILE A O 1
ATOM 934 N N . HIS A 1 119 ? 28.375 29.546 20.163 1.00 17.40 91 HIS A N 1
ATOM 935 C CA . HIS A 1 119 ? 29.055 29.811 21.415 1.00 18.20 91 HIS A CA 1
ATOM 936 C C . HIS A 1 119 ? 30.281 28.897 21.503 1.00 20.02 91 HIS A C 1
ATOM 937 O O . HIS A 1 119 ? 30.167 27.680 21.358 1.00 19.37 91 HIS A O 1
ATOM 944 N N . PRO A 1 120 ? 31.466 29.475 21.772 1.00 20.74 92 PRO A N 1
ATOM 945 C CA . PRO A 1 120 ? 32.715 28.710 21.881 1.00 20.41 92 PRO A CA 1
ATOM 946 C C . PRO A 1 120 ? 32.743 27.606 22.944 1.00 20.83 92 PRO A C 1
ATOM 947 O O . PRO A 1 120 ? 33.512 26.666 22.832 1.00 22.43 92 PRO A O 1
ATOM 951 N N . ARG A 1 121 ? 31.904 27.723 23.965 1.00 19.88 93 ARG A N 1
ATOM 952 C CA . ARG A 1 121 ? 31.849 26.739 25.034 1.00 21.36 93 ARG A CA 1
ATOM 953 C C . ARG A 1 121 ? 30.602 25.865 25.001 1.00 21.18 93 ARG A C 1
ATOM 954 O O . ARG A 1 121 ? 30.217 25.285 26.014 1.00 22.99 93 ARG A O 1
ATOM 962 N N . TYR A 1 122 ? 29.968 25.798 23.832 1.00 20.74 94 TYR A N 1
ATOM 963 C CA . TYR A 1 122 ? 28.784 24.972 23.596 1.00 17.79 94 TYR A CA 1
ATOM 964 C C . TYR A 1 122 ? 29.197 23.508 23.846 1.00 17.99 94 TYR A C 1
ATOM 965 O O . TYR A 1 122 ? 30.112 22.995 23.199 1.00 19.43 94 TYR A O 1
ATOM 974 N N . ASN A 1 123 ? 28.514 2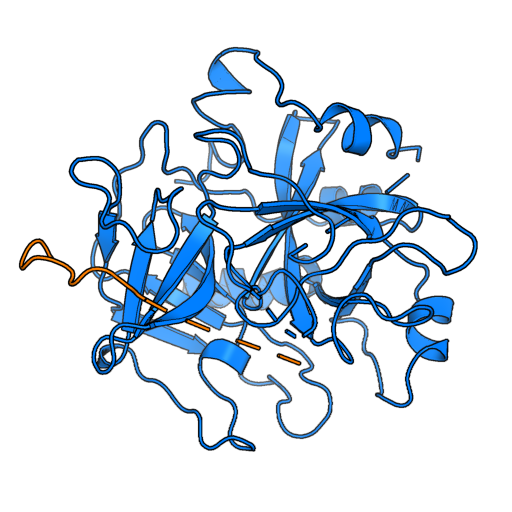2.835 24.768 1.00 19.47 95 ASN A N 1
ATOM 975 C CA . ASN A 1 123 ? 28.851 21.459 25.132 1.00 19.41 95 ASN A CA 1
ATOM 976 C C . ASN A 1 123 ? 27.967 20.378 24.493 1.00 18.43 95 ASN A C 1
ATOM 977 O O . ASN A 1 123 ? 27.056 19.842 25.131 1.00 20.04 95 ASN A O 1
ATOM 982 N N . TRP A 1 124 ? 28.270 20.021 23.251 1.00 16.94 96 TRP A N 1
ATOM 983 C CA . TRP A 1 124 ? 27.500 19.005 22.538 1.00 17.84 96 TRP A CA 1
ATOM 984 C C . TRP A 1 124 ? 27.875 17.590 22.966 1.00 19.09 96 TRP A C 1
ATOM 985 O O . TRP A 1 124 ? 27.106 16.648 22.758 1.00 21.28 96 TRP A O 1
ATOM 996 N N . ARG A 1 125 ? 29.053 17.453 23.563 1.00 18.60 97 ARG A N 1
ATOM 997 C CA . ARG A 1 125 ? 29.551 16.160 24.012 1.00 20.41 97 ARG A CA 1
ATOM 998 C C . ARG A 1 125 ? 28.792 15.580 25.178 1.00 21.82 97 ARG A C 1
ATOM 999 O O . ARG A 1 125 ? 28.692 14.366 25.289 1.00 25.34 97 ARG A O 1
ATOM 1007 N N . GLU A 1 126 A 28.223 16.430 26.027 1.00 23.03 97 GLU A N 1
ATOM 1008 C CA . GLU A 1 126 A 27.542 15.929 27.211 1.00 21.80 97 GLU A CA 1
ATOM 1009 C C . GLU A 1 126 A 26.080 16.297 27.449 1.00 22.22 97 GLU A C 1
ATOM 1010 O O . GLU A 1 126 A 25.201 15.438 27.382 1.00 23.40 97 GLU A O 1
ATOM 1016 N N . ASN A 1 127 ? 25.818 17.571 27.725 1.00 21.44 98 ASN A N 1
ATOM 1017 C CA . ASN A 1 127 ? 24.465 18.010 28.058 1.00 17.90 98 ASN A CA 1
ATOM 1018 C C . ASN A 1 127 ? 23.898 19.200 27.268 1.00 19.36 98 ASN A C 1
ATOM 1019 O O . ASN A 1 127 ? 22.845 19.722 27.636 1.00 20.54 98 ASN A O 1
ATOM 1024 N N . LEU A 1 128 ? 24.559 19.597 26.181 1.00 17.68 99 LEU A N 1
ATOM 1025 C CA . LEU A 1 128 ? 24.135 20.747 25.369 1.00 18.47 99 LEU A CA 1
ATOM 1026 C C . LEU A 1 128 ? 24.180 22.043 26.169 1.00 18.66 99 LEU A C 1
ATOM 1027 O O . LEU A 1 128 ? 23.344 22.933 25.991 1.00 19.42 99 LEU A O 1
ATOM 1032 N N . ASP A 1 129 ? 25.158 22.142 27.061 1.00 18.60 100 ASP A N 1
ATOM 1033 C CA . ASP A 1 129 ? 25.325 23.338 27.878 1.00 17.25 100 ASP A CA 1
ATOM 1034 C C . ASP A 1 129 ? 25.668 24.475 26.914 1.00 16.16 100 ASP A C 1
ATOM 1035 O O . ASP A 1 129 ? 26.457 24.281 25.991 1.00 14.25 100 ASP A O 1
ATOM 1040 N N . ARG A 1 130 ? 25.057 25.641 27.124 1.00 15.51 101 ARG A N 1
ATOM 1041 C CA . ARG A 1 130 ? 25.265 26.817 26.262 1.00 15.77 101 ARG A CA 1
ATOM 1042 C C . ARG A 1 130 ? 24.853 26.519 24.812 1.00 13.23 101 ARG A C 1
ATOM 1043 O O . ARG A 1 130 ? 25.599 26.755 23.869 1.00 13.57 101 ARG A O 1
ATOM 1051 N N . ASP A 1 131 ? 23.664 25.960 24.660 1.00 12.54 102 ASP A N 1
ATOM 1052 C CA . ASP A 1 131 ? 23.112 25.617 23.360 1.00 12.55 102 ASP A CA 1
ATOM 1053 C C . ASP A 1 131 ? 22.560 26.903 22.722 1.00 10.99 102 ASP A C 1
ATOM 1054 O O . ASP A 1 131 ? 21.362 27.160 22.756 1.00 9.88 102 ASP A O 1
ATOM 1059 N N . ILE A 1 132 ? 23.439 27.688 22.112 1.00 11.84 103 ILE A N 1
ATOM 1060 C CA . ILE A 1 132 ? 23.032 28.955 21.511 1.00 14.37 103 ILE A CA 1
ATOM 1061 C C . ILE A 1 132 ? 23.909 29.337 20.314 1.00 14.91 103 ILE A C 1
ATOM 1062 O O . ILE A 1 132 ? 25.109 29.024 20.289 1.00 15.82 103 ILE A O 1
ATOM 1067 N N . ALA A 1 133 ? 23.291 29.932 19.291 1.00 14.01 104 ALA A N 1
ATOM 1068 C CA . ALA A 1 133 ? 24.009 30.363 18.092 1.00 13.89 104 ALA A CA 1
ATOM 1069 C C . ALA A 1 133 ? 23.335 31.581 17.472 1.00 15.99 104 ALA A C 1
ATOM 1070 O O . ALA A 1 133 ? 22.119 31.735 17.556 1.00 15.47 104 ALA A O 1
ATOM 1072 N N . LEU A 1 134 ? 24.146 32.466 16.901 1.00 17.83 105 LEU A N 1
ATOM 1073 C CA . LEU A 1 134 ? 23.667 33.677 16.248 1.00 17.33 105 LEU A CA 1
ATOM 1074 C C . LEU A 1 134 ? 23.933 33.540 14.760 1.00 19.67 105 LEU A C 1
ATOM 1075 O O . LEU A 1 134 ? 24.927 32.936 14.361 1.00 21.48 105 LEU A O 1
ATOM 1080 N N . MET A 1 135 ? 23.041 34.082 13.940 1.00 21.27 106 MET A N 1
ATOM 1081 C CA . MET A 1 135 ? 23.199 34.031 12.487 1.00 22.82 106 MET A CA 1
ATOM 1082 C C . MET A 1 135 ? 22.994 35.430 11.913 1.00 23.37 106 MET A C 1
ATOM 1083 O O . MET A 1 135 ? 21.980 36.072 12.194 1.00 22.87 106 MET A O 1
ATOM 1088 N N . LYS A 1 136 ? 23.972 35.912 11.152 1.00 22.83 107 LYS A N 1
ATOM 1089 C CA . LYS A 1 136 ? 23.890 37.232 10.544 1.00 22.10 107 LYS A CA 1
ATOM 1090 C C . LYS A 1 136 ? 23.292 37.090 9.147 1.00 23.60 107 LYS A C 1
ATOM 1091 O O . LYS A 1 136 ? 23.757 36.274 8.349 1.00 23.82 107 LYS A O 1
ATOM 1097 N N . LEU A 1 137 ? 22.234 37.844 8.871 1.00 23.44 108 LEU A N 1
ATOM 1098 C CA . LEU A 1 137 ? 21.586 37.789 7.567 1.00 24.73 108 LEU A CA 1
ATOM 1099 C C . LEU A 1 137 ? 22.401 38.598 6.574 1.00 25.21 108 LEU A C 1
ATOM 1100 O O . LEU A 1 137 ? 22.969 39.621 6.935 1.00 25.58 108 LEU A O 1
ATOM 1105 N N . LYS A 1 138 ? 22.486 38.131 5.333 1.00 27.79 109 LYS A N 1
ATOM 1106 C CA . LYS A 1 138 ? 23.246 38.859 4.330 1.00 31.40 109 LYS A CA 1
ATOM 1107 C C . LYS A 1 138 ? 22.704 40.263 4.110 1.00 33.04 109 LYS A C 1
ATOM 1108 O O . LYS A 1 138 ? 23.470 41.212 3.956 1.00 31.45 109 LYS A O 1
ATOM 1114 N N . LYS A 1 139 ? 21.383 40.395 4.112 1.00 34.98 110 LYS A N 1
ATOM 1115 C CA . LYS A 1 139 ? 20.752 41.698 3.940 1.00 36.41 110 LYS A CA 1
ATOM 1116 C C . LYS A 1 139 ? 19.673 41.888 5.002 1.00 34.82 110 LYS A C 1
ATOM 1117 O O . LYS A 1 139 ? 19.069 40.916 5.465 1.00 33.03 110 LYS A O 1
ATOM 1123 N N . PRO A 1 140 ? 19.486 43.131 5.471 1.00 34.56 111 PRO A N 1
ATOM 1124 C CA . PRO A 1 140 ? 18.471 43.408 6.486 1.00 34.27 111 PRO A CA 1
ATOM 1125 C C . PRO A 1 140 ? 17.092 43.074 5.949 1.00 34.82 111 PRO A C 1
ATOM 1126 O O . PRO A 1 140 ? 16.829 43.244 4.753 1.00 35.44 111 PRO A O 1
ATOM 1130 N N . VAL A 1 141 ? 16.239 42.546 6.823 1.00 33.31 112 VAL A N 1
ATOM 1131 C CA . VAL A 1 141 ? 14.878 42.178 6.452 1.00 31.46 112 VAL A CA 1
ATOM 1132 C C . VAL A 1 141 ? 13.977 43.361 6.793 1.00 30.98 112 VAL A C 1
ATOM 1133 O O . VAL A 1 141 ? 14.210 44.068 7.785 1.00 31.50 112 VAL A O 1
ATOM 1137 N N . ALA A 1 142 ? 13.011 43.632 5.925 1.00 27.59 113 ALA A N 1
ATOM 1138 C CA . ALA A 1 142 ? 12.091 44.729 6.159 1.00 25.66 113 ALA A CA 1
ATOM 1139 C C .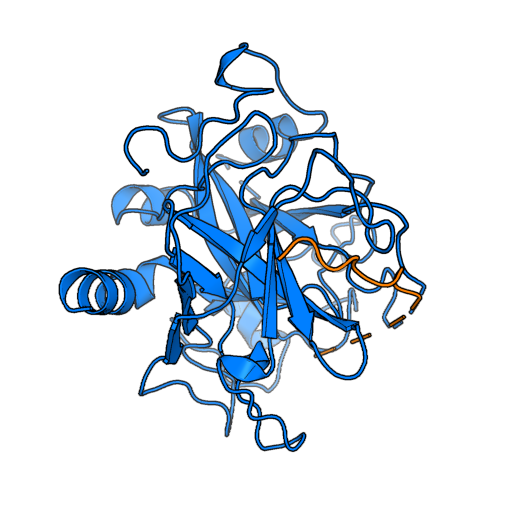 ALA A 1 142 ? 10.961 44.224 7.034 1.00 22.99 113 ALA A C 1
ATOM 1140 O O . ALA A 1 142 ? 10.391 43.166 6.769 1.00 22.56 113 ALA A O 1
ATOM 1142 N N . PHE A 1 143 ? 10.637 44.981 8.071 1.00 21.99 114 PHE A N 1
ATOM 1143 C CA . PHE A 1 143 ? 9.572 44.590 8.974 1.00 21.52 114 PHE A CA 1
ATOM 1144 C C . PHE A 1 143 ? 8.216 44.803 8.317 1.00 23.03 114 PHE A C 1
ATOM 1145 O O . PHE A 1 143 ? 8.112 45.476 7.286 1.00 26.06 114 PHE A O 1
ATOM 1153 N N . SER A 1 144 ? 7.186 44.200 8.896 1.00 21.40 115 SER A N 1
ATOM 1154 C CA . SER A 1 144 ? 5.833 44.312 8.388 1.00 18.55 115 SER A CA 1
ATOM 1155 C C . SER A 1 144 ? 4.884 43.844 9.483 1.00 18.07 115 SER A C 1
ATOM 1156 O O . SER A 1 144 ? 5.298 43.646 10.618 1.00 18.62 115 SER A O 1
ATOM 1159 N N . ASP A 1 145 ? 3.623 43.620 9.132 1.00 16.81 116 ASP A N 1
ATOM 1160 C CA . ASP A 1 145 ? 2.635 43.155 10.096 1.00 18.22 116 ASP A CA 1
ATOM 1161 C C . ASP A 1 145 ? 2.959 41.746 10.610 1.00 18.01 116 ASP A C 1
ATOM 1162 O O . ASP A 1 145 ? 2.524 41.350 11.702 1.00 16.83 116 ASP A O 1
ATOM 1167 N N . TYR A 1 146 ? 3.696 40.994 9.795 1.00 17.11 117 TYR A N 1
ATOM 1168 C CA . TYR A 1 146 ? 4.045 39.604 10.087 1.00 17.90 117 TYR A CA 1
ATOM 1169 C C . TYR A 1 146 ? 5.507 39.363 10.457 1.00 17.12 117 TYR A C 1
ATOM 1170 O O . TYR A 1 146 ? 5.884 38.253 10.816 1.00 18.87 117 TYR A O 1
ATOM 1179 N N . ILE A 1 147 ? 6.326 40.403 10.357 1.00 16.14 118 ILE A N 1
ATOM 1180 C CA . ILE A 1 147 ? 7.749 40.313 10.643 1.00 16.21 118 ILE A CA 1
ATOM 1181 C C . ILE A 1 147 ? 8.104 41.418 11.635 1.00 17.80 118 ILE A C 1
ATOM 1182 O O . ILE A 1 147 ? 7.973 42.601 11.322 1.00 18.43 118 ILE A O 1
ATOM 1187 N N . HIS A 1 148 ? 8.575 41.040 12.818 1.00 16.56 119 HIS A N 1
ATOM 1188 C CA . HIS A 1 148 ? 8.918 42.021 13.841 1.00 15.69 119 HIS A CA 1
ATOM 1189 C C . HIS A 1 148 ? 9.786 41.341 14.914 1.00 16.62 119 HIS A C 1
ATOM 1190 O O . HIS A 1 148 ? 9.455 40.248 15.376 1.00 14.78 119 HIS A O 1
ATOM 1197 N N . PRO A 1 149 ? 10.882 41.998 15.349 1.00 15.51 120 PRO A N 1
ATOM 1198 C CA . PRO A 1 149 ? 11.771 41.424 16.359 1.00 15.96 120 PRO A CA 1
ATOM 1199 C C . PRO A 1 149 ? 11.230 41.369 17.782 1.00 15.54 120 PRO A C 1
ATOM 1200 O O . PRO A 1 149 ? 10.395 42.186 18.193 1.00 15.84 120 PRO A O 1
ATOM 1204 N N . VAL A 1 150 ? 11.716 40.382 18.525 1.00 12.93 121 VAL A N 1
ATOM 1205 C CA . VAL A 1 150 ? 11.333 40.194 19.906 1.00 10.29 121 VAL A CA 1
ATOM 1206 C C . VAL A 1 150 ? 12.464 40.851 20.701 1.00 9.36 121 VAL A C 1
ATOM 1207 O O . VAL A 1 150 ? 13.553 41.035 20.179 1.00 10.88 121 VAL A O 1
ATOM 1211 N N . CYS A 1 151 ? 12.194 41.241 21.938 1.00 11.56 122 CYS A N 1
ATOM 1212 C CA . CYS A 1 151 ? 13.212 41.863 22.781 1.00 12.85 122 CYS A CA 1
ATOM 1213 C C . CYS A 1 151 ? 14.047 40.822 23.521 1.00 13.88 122 CYS A C 1
ATOM 1214 O O . CYS A 1 151 ? 13.571 39.717 23.801 1.00 11.55 122 CYS A O 1
ATOM 1217 N N . LEU A 1 152 ? 15.273 41.199 23.879 1.00 14.70 123 LEU A N 1
ATOM 1218 C CA . LEU A 1 152 ? 16.151 40.338 24.666 1.00 15.70 123 LEU A CA 1
ATOM 1219 C C . LEU A 1 152 ? 15.998 40.857 26.090 1.00 17.29 123 LEU A C 1
ATOM 1220 O O . LEU A 1 152 ? 15.919 42.070 26.311 1.00 18.99 123 LEU A O 1
ATOM 1225 N N . PRO A 1 153 ? 15.934 39.954 27.075 1.00 19.18 124 PRO A N 1
ATOM 1226 C CA . PRO A 1 153 ? 15.772 40.416 28.451 1.00 20.79 124 PRO A CA 1
ATOM 1227 C C . PRO A 1 153 ? 16.984 41.112 29.078 1.00 24.42 124 PRO A C 1
ATOM 1228 O O . PRO A 1 153 ? 18.129 40.927 28.659 1.00 22.98 124 PRO A O 1
ATOM 1232 N N . ASP A 1 154 ? 16.694 41.976 30.044 1.00 29.19 125 ASP A N 1
ATOM 1233 C CA . ASP A 1 154 ? 17.715 42.680 30.805 1.00 31.33 125 ASP A CA 1
ATOM 1234 C C . ASP A 1 154 ? 17.666 42.015 32.177 1.00 31.43 125 ASP A C 1
ATOM 1235 O O . ASP A 1 154 ? 16.718 41.283 32.473 1.00 30.03 125 ASP A O 1
ATOM 1240 N N . ARG A 1 155 ? 18.654 42.297 33.018 1.00 32.60 126 ARG A N 1
ATOM 1241 C CA . ARG A 1 155 ? 18.743 41.716 34.353 1.00 32.92 126 ARG A CA 1
ATOM 1242 C C . ARG A 1 155 ? 17.446 41.721 35.144 1.00 30.39 126 ARG A C 1
ATOM 1243 O O . ARG A 1 155 ? 17.023 40.698 35.658 1.00 28.67 126 ARG A O 1
ATOM 1251 N N . GLU A 1 156 ? 16.801 42.872 35.226 1.00 28.93 127 GLU A N 1
ATOM 1252 C CA . GLU A 1 156 ? 15.581 42.977 36.002 1.00 28.84 127 GLU A CA 1
ATOM 1253 C C . GLU A 1 156 ? 14.382 42.252 35.420 1.00 26.74 127 GLU A C 1
ATOM 1254 O O . GLU A 1 156 ? 13.576 41.707 36.170 1.00 24.61 127 GLU A O 1
ATOM 1260 N N . THR A 1 157 ? 14.258 42.221 34.096 1.00 26.68 128 THR A N 1
ATOM 1261 C CA . THR A 1 157 ? 13.138 41.522 33.468 1.00 26.38 128 THR A CA 1
ATOM 1262 C C . THR A 1 157 ? 13.313 40.021 33.720 1.00 23.27 128 THR A C 1
ATOM 1263 O O . THR A 1 157 ? 12.350 39.320 34.024 1.00 23.88 128 THR A O 1
ATOM 1267 N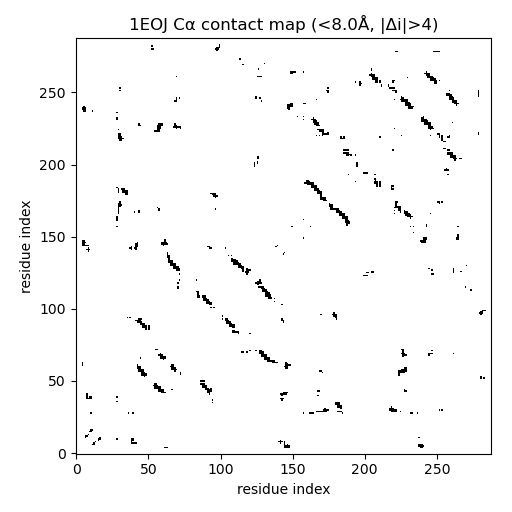 N . ALA A 1 158 ? 14.549 39.545 33.614 1.00 20.64 129 ALA A N 1
ATOM 1268 C CA . ALA A 1 158 ? 14.846 38.137 33.853 1.00 21.48 129 ALA A CA 1
ATOM 1269 C C . ALA A 1 158 ? 14.580 37.797 35.314 1.00 22.34 129 ALA A C 1
ATOM 1270 O O . ALA A 1 158 ? 13.943 36.793 35.623 1.00 24.25 129 ALA A O 1
ATOM 1272 N N . ALA A 1 159 A 14.995 38.687 36.207 1.00 22.84 129 ALA A N 1
ATOM 1273 C CA . ALA A 1 159 A 14.811 38.473 37.634 1.00 24.38 129 ALA A CA 1
ATOM 1274 C C . ALA A 1 159 A 13.354 38.294 38.037 1.00 26.01 129 ALA A C 1
ATOM 1275 O O . ALA A 1 159 A 13.007 37.329 38.719 1.00 28.23 129 ALA A O 1
ATOM 1277 N N . SER A 1 160 B 12.496 39.212 37.607 1.00 25.19 129 SER A N 1
ATOM 1278 C CA . SER A 1 160 B 11.088 39.142 37.974 1.00 26.51 129 SER A CA 1
ATOM 1279 C C . SER A 1 160 B 10.214 38.170 37.215 1.00 23.66 129 SER A C 1
ATOM 1280 O O . SER A 1 160 B 9.202 37.718 37.738 1.00 25.04 129 SER A O 1
ATOM 1283 N N . LEU A 1 161 C 10.592 37.826 35.994 1.00 21.99 129 LEU A N 1
ATOM 1284 C CA . LEU A 1 161 C 9.749 36.935 35.223 1.00 22.07 129 LEU A CA 1
ATOM 1285 C C . LEU A 1 161 C 10.141 35.479 35.238 1.00 20.86 129 LEU A C 1
ATOM 1286 O O . LEU A 1 161 C 9.275 34.613 35.132 1.00 22.30 129 LEU A O 1
ATOM 1291 N N . LEU A 1 162 ? 11.430 35.194 35.368 1.00 19.93 130 LEU A N 1
ATOM 1292 C CA . LEU A 1 162 ? 11.872 33.806 35.379 1.00 21.90 130 LEU A CA 1
ATOM 1293 C C . LEU A 1 162 ? 11.666 33.168 36.754 1.00 21.74 130 LEU A C 1
ATOM 1294 O O . LEU A 1 162 ? 12.613 32.981 37.517 1.00 22.21 130 LEU A O 1
ATOM 1299 N N . GLN A 1 163 ? 10.416 32.831 37.055 1.00 22.59 131 GLN A N 1
ATOM 1300 C CA . GLN A 1 163 ? 10.053 32.224 38.328 1.00 23.61 131 GLN A CA 1
ATOM 1301 C C . GLN A 1 163 ? 9.162 31.003 38.132 1.00 22.60 131 GLN A C 1
ATOM 1302 O O . GLN A 1 163 ? 8.327 30.977 37.229 1.00 21.32 131 GLN A O 1
ATOM 1308 N N . ALA A 1 164 ? 9.333 30.009 39.002 1.00 20.28 132 ALA A N 1
ATOM 1309 C CA . ALA A 1 164 ? 8.557 28.779 38.948 1.00 18.47 132 ALA A CA 1
ATOM 1310 C C . ALA A 1 164 ? 7.093 29.139 38.993 1.00 18.00 132 ALA A C 1
ATOM 1311 O O . ALA A 1 164 ? 6.681 29.949 39.819 1.00 20.39 132 ALA A O 1
ATOM 1313 N N . GLY A 1 165 ? 6.307 28.538 38.112 1.00 16.33 133 GLY A N 1
ATOM 1314 C CA . GLY A 1 165 ? 4.894 28.843 38.084 1.00 18.07 133 GLY A CA 1
ATOM 1315 C C . GLY A 1 165 ? 4.510 29.880 37.034 1.00 19.31 133 GLY A C 1
ATOM 1316 O O . GLY A 1 165 ? 3.376 29.880 36.565 1.00 20.84 133 GLY A O 1
ATOM 1317 N N . TYR A 1 166 ? 5.428 30.774 36.681 1.00 18.19 134 TYR A N 1
ATOM 1318 C CA . TYR A 1 166 ? 5.135 31.785 35.665 1.00 17.99 134 TYR A CA 1
ATOM 1319 C C . TYR A 1 166 ? 5.140 31.084 34.320 1.00 17.31 134 TYR A C 1
ATOM 1320 O O . TYR A 1 166 ? 6.016 30.252 34.048 1.00 17.17 134 TYR A O 1
ATOM 1329 N N . LYS A 1 167 ? 4.174 31.417 33.476 1.00 16.47 135 LYS A N 1
ATOM 1330 C CA . LYS A 1 167 ? 4.081 30.780 32.174 1.00 15.84 135 LYS A CA 1
ATOM 1331 C C . LYS A 1 167 ? 4.716 31.533 31.019 1.00 15.36 135 LYS A C 1
ATOM 1332 O O . LYS A 1 167 ? 4.658 32.761 30.935 1.00 13.27 135 LYS A O 1
ATOM 1338 N N . GLY A 1 168 ? 5.338 30.761 30.142 1.00 13.39 136 GLY A N 1
ATOM 1339 C CA . GLY A 1 168 ? 5.956 31.296 28.951 1.00 12.68 136 GLY A CA 1
ATOM 1340 C C . GLY A 1 168 ? 5.222 30.671 27.772 1.00 13.50 136 GLY A C 1
ATOM 1341 O O . GLY A 1 168 ? 4.326 29.841 27.960 1.00 13.16 136 GLY A O 1
ATOM 1342 N N . ARG A 1 169 ? 5.638 31.027 26.565 1.00 12.35 137 ARG A N 1
ATOM 1343 C CA . ARG A 1 169 ? 5.007 30.534 25.357 1.00 11.73 137 ARG A CA 1
ATOM 1344 C C . ARG A 1 169 ? 6.040 29.991 24.379 1.00 13.02 137 ARG A C 1
ATOM 1345 O O . ARG A 1 169 ? 7.111 30.580 24.201 1.00 12.18 137 ARG A O 1
ATOM 1353 N N . VAL A 1 170 ? 5.726 28.847 23.774 1.00 11.96 138 VAL A N 1
ATOM 1354 C CA . VAL A 1 170 ? 6.604 28.219 22.800 1.00 12.11 138 VAL A CA 1
ATOM 1355 C C . VAL A 1 170 ? 5.816 28.094 21.502 1.00 10.54 138 VAL A C 1
ATOM 1356 O O . VAL A 1 170 ? 4.621 27.779 21.515 1.00 12.77 138 VAL A O 1
ATOM 1360 N N . THR A 1 171 ? 6.477 28.347 20.384 1.00 11.23 139 THR A N 1
ATOM 1361 C CA . THR A 1 171 ? 5.819 28.254 19.084 1.00 13.45 139 THR A CA 1
ATOM 1362 C C . THR A 1 171 ? 6.687 27.460 18.099 1.00 12.42 139 THR A C 1
ATOM 1363 O O . THR A 1 171 ? 7.918 27.457 18.203 1.00 15.46 139 THR A O 1
ATOM 1367 N N . GLY A 1 172 ? 6.061 26.787 17.141 1.00 12.99 140 GLY A N 1
ATOM 1368 C CA . GLY A 1 172 ? 6.833 26.028 16.170 1.00 11.23 140 GLY A CA 1
ATOM 1369 C C . GLY A 1 172 ? 6.001 25.158 15.244 1.00 12.55 140 GLY A C 1
ATOM 1370 O O . GLY A 1 172 ? 4.827 24.901 15.490 1.00 10.48 140 GLY A O 1
ATOM 1371 N N . TRP A 1 173 ? 6.640 24.669 14.189 1.00 14.98 141 TRP A N 1
ATOM 1372 C CA . TRP A 1 173 ? 6.000 23.817 13.187 1.00 18.05 141 TRP A CA 1
ATOM 1373 C C . TRP A 1 173 ? 6.447 22.360 13.350 1.00 20.46 141 TRP A C 1
ATOM 1374 O O . TRP A 1 173 ? 6.332 21.559 12.423 1.00 21.29 141 TRP A O 1
ATOM 1385 N N . GLY A 1 174 ? 6.964 22.032 14.529 1.00 20.99 142 GLY A N 1
ATOM 1386 C CA . GLY A 1 174 ? 7.442 20.687 14.791 1.00 21.41 142 GLY A CA 1
ATOM 1387 C C . GLY A 1 174 ? 6.351 19.651 14.932 1.00 22.98 142 GLY A C 1
ATOM 1388 O O . GLY A 1 174 ? 5.158 19.961 14.866 1.00 22.25 142 GLY A O 1
ATOM 1389 N N . ASN A 1 175 ? 6.775 18.420 15.190 1.00 21.91 143 ASN A N 1
ATOM 1390 C CA . ASN A 1 175 ? 5.866 17.302 15.344 1.00 23.22 143 ASN A CA 1
ATOM 1391 C C . ASN A 1 175 ? 4.848 17.531 16.424 1.00 22.43 143 ASN A C 1
ATOM 1392 O O . ASN A 1 175 ? 5.145 18.146 17.458 1.00 20.90 143 ASN A O 1
ATOM 1397 N N . LEU A 1 176 ? 3.637 17.050 16.165 1.00 22.58 144 LEU A N 1
ATOM 1398 C CA . LEU A 1 176 ? 2.516 17.184 17.090 1.00 25.02 144 LEU A CA 1
ATOM 1399 C C . LEU A 1 176 ? 2.467 16.028 18.065 1.00 27.52 144 LEU A C 1
ATOM 1400 O O . LEU A 1 176 ? 1.644 16.017 18.978 1.00 28.28 144 LEU A O 1
ATOM 1405 N N . LYS A 1 177 ? 3.329 15.045 17.850 1.00 29.89 145 LYS A N 1
ATOM 1406 C CA . LYS A 1 177 ? 3.368 13.869 18.699 1.00 33.42 145 LYS A CA 1
ATOM 1407 C C . LYS A 1 177 ? 4.773 13.317 18.605 1.00 32.88 145 LYS A C 1
ATOM 1408 O O . LYS A 1 177 ? 5.458 13.533 17.600 1.00 30.58 145 LYS A O 1
ATOM 1414 N N . GLU A 1 178 ? 5.199 12.630 19.660 1.00 34.12 146 GLU A N 1
ATOM 1415 C CA . GLU A 1 178 ? 6.533 12.042 19.714 1.00 36.69 146 GLU A CA 1
ATOM 1416 C C . GLU A 1 178 ? 6.686 10.930 18.671 1.00 39.36 146 GLU A C 1
ATOM 1417 O O . GLU A 1 178 ? 7.724 10.943 17.973 1.00 41.36 146 GLU A O 1
ATOM 1423 N N . GLY A 1 187 ? 0.653 14.042 12.816 1.00 49.90 150 GLY A N 1
ATOM 1424 C CA . GLY A 1 187 ? 2.079 14.101 12.389 1.00 49.01 150 GLY A CA 1
ATOM 1425 C C . GLY A 1 187 ? 2.629 15.514 12.413 1.00 47.01 150 GLY A C 1
ATOM 1426 O O . GLY A 1 187 ? 3.242 15.936 13.391 1.00 46.89 150 GLY A O 1
ATOM 1427 N N . GLN A 1 188 ? 2.421 16.236 11.317 1.00 47.30 151 GLN A N 1
ATOM 1428 C CA . GLN A 1 188 ? 2.882 17.614 11.183 1.00 45.50 151 GLN A CA 1
ATOM 1429 C C . GLN A 1 188 ? 1.656 18.514 11.149 1.00 40.99 151 GLN A C 1
ATOM 1430 O O . GLN A 1 188 ? 0.581 18.091 10.717 1.00 40.70 151 GLN A O 1
ATOM 1436 N N . PRO A 1 189 ? 1.792 19.751 11.644 1.00 36.96 152 PRO A N 1
ATOM 1437 C CA . PRO A 1 189 ? 0.693 20.720 11.662 1.00 32.71 152 PRO A CA 1
ATOM 1438 C C . PRO A 1 189 ? 0.670 21.424 10.309 1.00 28.71 152 PRO A C 1
ATOM 1439 O O . PRO A 1 189 ? 1.661 21.418 9.588 1.00 26.52 152 PRO A O 1
ATOM 1443 N N . SER A 1 190 ? -0.450 22.037 9.964 1.00 27.63 153 SER A N 1
ATOM 1444 C CA . SER A 1 190 ? -0.525 22.766 8.706 1.00 27.49 153 SER A CA 1
ATOM 1445 C C . SER A 1 190 ? -0.033 24.197 8.938 1.00 25.16 153 SER A C 1
ATOM 1446 O O . SER A 1 190 ? 0.595 24.803 8.067 1.00 26.10 153 SER A O 1
ATOM 1449 N N . VAL A 1 191 ? -0.288 24.715 10.138 1.00 21.96 154 VAL A N 1
ATOM 1450 C CA . VAL A 1 191 ? 0.133 26.063 10.496 1.00 19.45 154 VAL A CA 1
ATOM 1451 C C . VAL A 1 191 ? 0.903 26.085 11.820 1.00 18.39 154 VAL A C 1
ATOM 1452 O O . VAL A 1 191 ? 0.913 25.101 12.560 1.00 17.51 154 VAL A O 1
ATOM 1456 N N . LEU A 1 192 ? 1.545 27.217 12.099 1.00 17.26 155 LEU A N 1
ATOM 1457 C CA . LEU A 1 192 ? 2.321 27.416 13.319 1.00 16.22 155 LEU A CA 1
ATOM 1458 C C . LEU A 1 192 ? 1.470 27.085 14.532 1.00 15.43 155 LEU A C 1
ATOM 1459 O O . LEU A 1 192 ? 0.298 27.465 14.590 1.00 15.71 155 LEU A O 1
ATOM 1464 N N . GLN A 1 193 ? 2.046 26.328 15.463 1.00 15.46 156 GLN A N 1
ATOM 1465 C CA . GLN A 1 193 ? 1.361 25.931 16.695 1.00 15.65 156 GLN A CA 1
ATOM 1466 C C . GLN A 1 193 ? 1.887 26.755 17.863 1.00 15.16 156 GLN A C 1
ATOM 1467 O O . GLN A 1 193 ? 3.029 27.214 17.841 1.00 14.88 156 GLN A O 1
ATOM 1473 N N . VAL A 1 194 ? 1.089 26.852 18.919 1.00 15.76 157 VAL A N 1
ATOM 1474 C CA . VAL A 1 194 ? 1.474 27.613 20.103 1.00 15.80 157 VAL A CA 1
ATOM 1475 C C . VAL A 1 194 ? 1.053 26.885 21.375 1.00 14.68 157 VAL A C 1
ATOM 1476 O O . VAL A 1 194 ? -0.014 26.279 21.418 1.00 17.43 157 VAL A O 1
ATOM 1480 N N . VAL A 1 195 ? 1.902 26.916 22.396 1.00 15.44 158 VAL A N 1
ATOM 1481 C CA . VAL A 1 195 ? 1.572 26.301 23.684 1.00 14.25 158 VAL A CA 1
ATOM 1482 C C . VAL A 1 195 ? 2.198 27.137 24.817 1.00 14.78 158 VAL A C 1
ATOM 1483 O O . VAL A 1 195 ? 3.333 27.583 24.700 1.00 16.49 158 VAL A O 1
ATOM 1487 N N . ASN A 1 196 ? 1.420 27.420 25.858 1.00 14.53 159 ASN A N 1
ATOM 1488 C CA . ASN A 1 196 ? 1.884 28.179 27.018 1.00 15.90 159 ASN A CA 1
ATOM 1489 C C . ASN A 1 196 ? 2.236 27.153 28.085 1.00 16.58 159 ASN A C 1
ATOM 1490 O O . ASN A 1 196 ? 1.428 26.275 28.382 1.00 17.90 159 ASN A O 1
ATOM 1495 N N . LEU A 1 197 ? 3.432 27.264 28.652 1.00 15.41 160 LEU A N 1
ATOM 1496 C CA . LEU A 1 197 ? 3.909 26.311 29.653 1.00 15.08 160 LEU A CA 1
ATOM 1497 C C . LEU A 1 197 ? 4.507 27.000 30.862 1.00 15.03 160 LEU A C 1
ATOM 1498 O O . LEU A 1 197 ? 5.189 28.017 30.732 1.00 14.88 160 LEU A O 1
ATOM 1503 N N . PRO A 1 198 ? 4.296 26.434 32.059 1.00 14.99 161 PRO A N 1
ATOM 1504 C CA . PRO A 1 198 ? 4.849 27.044 33.274 1.00 14.90 161 PRO A CA 1
ATOM 1505 C C . PRO A 1 198 ? 6.317 26.691 33.525 1.00 16.35 161 PRO A C 1
ATOM 1506 O O . PRO A 1 198 ? 6.774 25.593 33.178 1.00 17.18 161 PRO A O 1
ATOM 1510 N N . ILE A 1 199 ? 7.075 27.647 34.055 1.00 14.78 162 ILE A N 1
ATOM 1511 C CA . ILE A 1 199 ? 8.473 27.398 34.378 1.00 14.64 162 ILE A CA 1
ATOM 1512 C C . ILE A 1 199 ? 8.443 26.483 35.607 1.00 15.13 162 ILE A C 1
ATOM 1513 O O . ILE A 1 199 ? 7.577 26.632 36.472 1.00 14.85 162 ILE A O 1
ATOM 1518 N N . VAL A 1 200 ? 9.331 25.494 35.631 1.00 16.34 163 VAL A N 1
ATOM 1519 C CA . VAL A 1 200 ? 9.387 24.515 36.712 1.00 15.68 163 VAL A CA 1
ATOM 1520 C C . VAL A 1 200 ? 10.580 24.748 37.652 1.00 16.67 163 VAL A C 1
ATOM 1521 O O . VAL A 1 200 ? 11.617 25.279 37.251 1.00 17.24 163 VAL A O 1
ATOM 1525 N N . GLU A 1 201 ? 10.403 24.375 38.915 1.00 19.00 164 GLU A N 1
ATOM 1526 C CA . GLU A 1 201 ? 11.437 24.515 39.936 1.00 21.33 164 GLU A CA 1
ATOM 1527 C C . GLU A 1 201 ? 12.674 23.734 39.528 1.00 19.17 164 GLU A C 1
ATOM 1528 O O . GLU A 1 201 ? 12.575 22.588 39.108 1.00 19.08 164 GLU A O 1
ATOM 1534 N N . ARG A 1 202 ? 13.841 24.340 39.696 1.00 18.96 165 ARG A N 1
ATOM 1535 C CA . ARG A 1 202 ? 15.092 23.692 39.334 1.00 20.91 165 ARG A CA 1
ATOM 1536 C C . ARG A 1 202 ? 15.295 22.287 39.934 1.00 21.52 165 ARG A C 1
ATOM 1537 O O . ARG A 1 202 ? 15.783 21.397 39.245 1.00 21.63 165 ARG A O 1
ATOM 1545 N N . PRO A 1 203 ? 14.955 22.078 41.223 1.00 21.01 166 PRO A N 1
ATOM 1546 C CA . PRO A 1 203 ? 15.122 20.758 41.844 1.00 20.45 166 PRO A CA 1
ATOM 1547 C C . PRO A 1 203 ? 14.281 19.717 41.126 1.00 19.60 166 PRO A C 1
ATOM 1548 O O . PRO A 1 203 ? 14.724 18.596 40.896 1.00 21.37 166 PRO A O 1
ATOM 1552 N N . VAL A 1 204 ? 13.058 20.097 40.783 1.00 17.95 167 VAL A N 1
ATOM 1553 C CA . VAL A 1 204 ? 12.156 19.215 40.070 1.00 16.03 167 VAL A CA 1
ATOM 1554 C C . VAL A 1 204 ? 12.740 18.899 38.690 1.00 18.31 167 VAL A C 1
ATOM 1555 O O . VAL A 1 204 ? 12.627 17.773 38.220 1.00 18.79 167 VAL A O 1
ATOM 1559 N N . CYS A 1 205 ? 13.374 19.884 38.054 1.00 16.86 168 CYS A N 1
ATOM 1560 C CA . CYS A 1 205 ? 13.993 19.677 36.744 1.00 15.77 168 CYS A CA 1
ATOM 1561 C C . CYS A 1 205 ? 15.124 18.660 36.876 1.00 16.10 168 CYS A C 1
ATOM 1562 O O . CYS A 1 205 ? 15.211 17.707 36.100 1.00 16.69 168 CYS A O 1
ATOM 1565 N N . LYS A 1 206 ? 16.018 18.900 37.833 1.00 16.24 169 LYS A N 1
ATOM 1566 C CA . LYS A 1 206 ? 17.155 18.015 38.089 1.00 18.20 169 LYS A CA 1
ATOM 1567 C C . LYS A 1 206 ? 16.733 16.574 38.386 1.00 17.42 169 LYS A C 1
ATOM 1568 O O . LYS A 1 206 ? 17.278 15.643 37.818 1.00 20.44 169 LYS A O 1
ATOM 1574 N N . ASP A 1 207 ? 15.763 16.404 39.276 1.00 17.77 170 ASP A N 1
ATOM 1575 C CA . ASP A 1 207 ? 15.281 15.083 39.676 1.00 18.69 170 ASP A CA 1
ATOM 1576 C C . ASP A 1 207 ? 14.508 14.283 38.621 1.00 20.24 170 ASP A C 1
ATOM 1577 O O . ASP A 1 207 ? 14.161 13.122 38.855 1.00 20.94 170 ASP A O 1
ATOM 1582 N N . SER A 1 208 ? 14.273 14.874 37.455 1.00 19.37 171 SER A N 1
ATOM 1583 C CA . SER A 1 208 ? 13.531 14.187 36.409 1.00 16.66 171 SER A CA 1
ATOM 1584 C C . SER A 1 208 ? 14.445 13.562 35.370 1.00 15.69 171 SER A C 1
ATOM 1585 O O . SER A 1 208 ? 13.997 12.814 34.506 1.00 19.54 171 SER A O 1
ATOM 1588 N N . THR A 1 209 ? 15.741 13.805 35.486 1.00 15.10 172 THR A N 1
ATOM 1589 C CA . THR A 1 209 ? 16.680 13.297 34.497 1.00 15.37 172 THR A CA 1
ATOM 1590 C C . THR A 1 209 ? 18.021 12.873 35.095 1.00 14.41 172 THR A C 1
ATOM 1591 O O . THR A 1 209 ? 18.360 13.262 36.200 1.00 16.93 172 THR A O 1
ATOM 1595 N N . ARG A 1 210 ? 18.756 12.058 34.350 1.00 15.46 173 ARG A N 1
ATOM 1596 C CA . ARG A 1 210 ? 20.073 11.597 34.766 1.00 16.31 173 ARG A CA 1
ATOM 1597 C C . ARG A 1 210 ? 21.091 12.571 34.198 1.00 17.46 173 ARG A C 1
ATOM 1598 O O . ARG A 1 210 ? 22.256 12.563 34.583 1.00 20.01 173 ARG A O 1
ATOM 1606 N N . ILE A 1 211 ? 20.652 13.389 33.241 1.00 19.59 174 ILE A N 1
ATOM 1607 C CA . ILE A 1 211 ? 21.511 14.387 32.590 1.00 19.72 174 ILE A CA 1
ATOM 1608 C C . ILE A 1 211 ? 21.885 15.522 33.565 1.00 17.01 174 ILE A C 1
ATOM 1609 O O . ILE A 1 211 ? 21.055 16.000 34.328 1.00 17.32 174 ILE A O 1
ATOM 1614 N N . ARG A 1 212 ? 23.145 15.928 33.552 1.00 16.74 175 ARG A N 1
ATOM 1615 C CA . ARG A 1 212 ? 23.615 16.999 34.417 1.00 18.68 175 ARG A CA 1
ATOM 1616 C C . ARG A 1 212 ? 23.113 18.345 33.889 1.00 19.24 175 ARG A C 1
ATOM 1617 O O . ARG A 1 212 ? 23.568 18.803 32.838 1.00 19.29 175 ARG A O 1
ATOM 1625 N N . ILE A 1 213 ? 22.186 18.980 34.596 1.00 19.61 176 ILE A N 1
ATOM 1626 C CA . ILE A 1 213 ? 21.689 20.271 34.142 1.00 21.14 176 ILE A CA 1
ATOM 1627 C C . ILE A 1 213 ? 22.503 21.405 34.769 1.00 23.08 176 ILE A C 1
ATOM 1628 O O . ILE A 1 213 ? 22.951 21.299 35.912 1.00 27.64 176 ILE A O 1
ATOM 1633 N N . THR A 1 214 ? 22.717 22.478 34.019 1.00 18.96 177 THR A N 1
ATOM 1634 C CA . THR A 1 214 ? 23.518 23.588 34.505 1.00 15.79 177 THR A CA 1
ATOM 1635 C C . THR A 1 214 ? 22.687 24.846 34.687 1.00 15.66 177 THR A C 1
ATOM 1636 O O . THR A 1 214 ? 21.506 24.859 34.384 1.00 17.47 177 THR A O 1
ATOM 1640 N N . ASP A 1 215 ? 23.334 25.919 35.130 1.00 15.23 178 ASP A N 1
ATOM 1641 C CA . ASP A 1 215 ? 22.681 27.213 35.339 1.00 17.46 178 ASP A CA 1
ATOM 1642 C C . ASP A 1 215 ? 22.285 27.877 34.035 1.00 15.33 178 ASP A C 1
ATOM 1643 O O . ASP A 1 215 ? 21.555 28.867 34.036 1.00 16.00 178 ASP A O 1
ATOM 1648 N N . ASN A 1 216 ? 22.823 27.368 32.934 1.00 14.84 179 ASN A N 1
ATOM 1649 C CA . ASN A 1 216 ? 22.539 27.908 31.616 1.00 13.03 179 ASN A CA 1
ATOM 1650 C C . ASN A 1 216 ? 21.294 27.303 30.992 1.00 13.12 179 ASN A C 1
ATOM 1651 O O . ASN A 1 216 ? 21.011 27.539 29.823 1.00 16.85 179 ASN A O 1
ATOM 1656 N N . MET A 1 217 ? 20.523 26.571 31.788 1.00 12.27 180 MET A N 1
ATOM 1657 C CA . MET A 1 217 ? 19.301 25.935 31.318 1.00 14.23 180 MET A CA 1
ATOM 1658 C C . MET A 1 217 ? 18.205 26.121 32.334 1.00 13.83 180 MET A C 1
ATOM 1659 O O . MET A 1 217 ? 18.473 26.370 33.500 1.00 17.48 180 MET A O 1
ATOM 1664 N N . PHE A 1 218 ? 16.968 25.972 31.879 1.00 10.51 181 PHE A N 1
ATOM 1665 C CA . PHE A 1 218 ? 15.823 25.984 32.763 1.00 11.39 181 PHE A CA 1
ATOM 1666 C C . PHE A 1 218 ? 14.855 25.013 32.091 1.00 10.94 181 PHE A C 1
ATOM 1667 O O . PHE A 1 218 ? 15.010 24.723 30.900 1.00 10.84 181 PHE A O 1
ATOM 1675 N N . CYS A 1 219 ? 13.959 24.404 32.861 1.00 10.81 182 CYS A N 1
ATOM 1676 C CA . CYS A 1 219 ? 12.998 23.476 32.278 1.00 12.60 182 CYS A CA 1
ATOM 1677 C C . CYS A 1 219 ? 11.579 24.004 32.464 1.00 11.82 182 CYS A C 1
ATOM 1678 O O . CYS A 1 219 ? 11.315 24.827 33.340 1.00 12.71 182 CYS A O 1
ATOM 1681 N N . ALA A 1 220 ? 10.677 23.574 31.594 1.00 11.61 183 ALA A N 1
ATOM 1682 C CA . ALA A 1 220 ? 9.298 24.024 31.653 1.00 12.78 183 ALA A CA 1
ATOM 1683 C C . ALA A 1 220 ? 8.338 22.920 31.253 1.00 13.30 183 ALA A C 1
ATOM 1684 O O . ALA A 1 220 ? 8.672 22.043 30.464 1.00 13.46 183 ALA A O 1
ATOM 1686 N N . GLY A 1 221 ? 7.130 22.986 31.789 1.00 16.05 184 GLY A N 1
ATOM 1687 C CA . GLY A 1 221 ? 6.131 21.994 31.478 1.00 16.88 184 GLY A CA 1
ATOM 1688 C C . GLY A 1 221 ? 5.239 21.719 32.666 1.00 19.45 184 GLY A C 1
ATOM 1689 O O . GLY A 1 221 ? 5.522 22.161 33.781 1.00 20.48 184 GLY A O 1
ATOM 1690 N N . TYR A 1 222 A 4.122 21.050 32.410 1.00 20.55 184 TYR A N 1
ATOM 1691 C CA . TYR A 1 222 A 3.187 20.695 33.459 1.00 22.07 184 TYR A CA 1
ATOM 1692 C C . TYR A 1 222 A 3.644 19.394 34.144 1.00 23.89 184 TYR A C 1
ATOM 1693 O O . TYR A 1 222 A 4.309 18.549 33.543 1.00 20.71 184 TYR A O 1
ATOM 1702 N N . LYS A 1 223 ? 3.338 19.280 35.429 1.00 25.50 185 LYS A N 1
ATOM 1703 C CA . LYS A 1 223 ? 3.690 18.104 36.206 1.00 26.57 185 LYS A CA 1
ATOM 1704 C C . LYS A 1 223 ? 2.579 17.093 36.006 1.00 28.70 185 LYS A C 1
ATOM 1705 O O . LYS A 1 223 ? 1.437 17.478 35.752 1.00 30.64 185 LYS A O 1
ATOM 1711 N N . PRO A 1 224 ? 2.875 15.794 36.200 1.00 30.66 186 PRO A N 1
ATOM 1712 C CA . PRO A 1 224 ? 1.897 14.710 36.033 1.00 32.05 186 PRO A CA 1
ATOM 1713 C C . PRO A 1 224 ? 0.555 14.939 36.716 1.00 33.30 186 PRO A C 1
ATOM 1714 O O . PRO A 1 224 ? -0.489 14.582 36.185 1.00 35.18 186 PRO A O 1
ATOM 1718 N N . ASP A 1 225 A 0.584 15.559 37.887 1.00 37.83 186 ASP A N 1
ATOM 1719 C CA . ASP A 1 225 A -0.636 15.797 38.635 1.00 43.01 186 ASP A CA 1
ATOM 1720 C C . ASP A 1 225 A -1.411 17.034 38.209 1.00 43.93 186 ASP A C 1
ATOM 1721 O O . ASP A 1 225 A -2.571 17.188 38.588 1.00 46.62 186 ASP A O 1
ATOM 1726 N N . GLU A 1 226 B -0.788 17.906 37.424 1.00 42.94 186 GLU A N 1
ATOM 1727 C CA . GLU A 1 226 B -1.447 19.134 37.003 1.00 42.73 186 GLU A CA 1
ATOM 1728 C C . GLU A 1 226 B -2.577 19.007 35.984 1.00 45.39 186 GLU A C 1
ATOM 1729 O O . GLU A 1 226 B -3.355 19.949 35.789 1.00 46.96 186 GLU A O 1
ATOM 1735 N N . GLY A 1 227 C -2.680 17.864 35.322 1.00 46.03 186 GLY A N 1
ATOM 1736 C CA . GLY A 1 227 C -3.749 17.704 34.355 1.00 48.36 186 GLY A CA 1
ATOM 1737 C C . GLY A 1 227 C -3.405 18.201 32.961 1.00 49.06 186 GLY A C 1
ATOM 1738 O O . GLY A 1 227 C -3.528 17.443 31.989 1.00 52.54 186 GLY A O 1
ATOM 1739 N N . LYS A 1 228 D -3.011 19.467 32.845 1.00 44.72 186 LYS A N 1
ATOM 1740 C CA . LYS A 1 228 D -2.640 20.027 31.550 1.00 39.85 186 LYS A CA 1
ATOM 1741 C C . LYS A 1 228 D -1.365 19.372 31.002 1.00 36.12 186 LYS A C 1
ATOM 1742 O O . LYS A 1 228 D -0.568 18.831 31.758 1.00 35.99 186 LYS A O 1
ATOM 1748 N N . ARG A 1 229 ? -1.198 19.403 29.684 1.00 32.69 187 ARG A N 1
ATOM 1749 C CA . ARG A 1 229 ? -0.030 18.818 29.028 1.00 30.21 187 ARG A CA 1
ATOM 1750 C C . ARG A 1 229 ? 0.570 19.834 28.055 1.00 26.54 187 ARG A C 1
ATOM 1751 O O . ARG A 1 229 ? 0.119 20.971 27.980 1.00 26.40 187 ARG A O 1
ATOM 1759 N N . GLY A 1 230 ? 1.591 19.416 27.316 1.00 22.68 188 GLY A N 1
ATOM 1760 C CA . GLY A 1 230 ? 2.206 20.297 26.339 1.00 20.21 188 GLY A CA 1
ATOM 1761 C C . GLY A 1 230 ? 3.715 20.251 26.367 1.00 18.62 188 GLY A C 1
ATOM 1762 O O . GLY A 1 230 ? 4.315 20.099 27.434 1.00 18.76 188 GLY A O 1
ATOM 1763 N N . ASP A 1 231 ? 4.334 20.421 25.203 1.00 17.18 189 ASP A N 1
ATOM 1764 C CA . ASP A 1 231 ? 5.792 20.401 25.103 1.00 16.97 189 ASP A CA 1
ATOM 1765 C C . ASP A 1 231 ? 6.188 20.698 23.663 1.00 15.27 189 ASP A C 1
ATOM 1766 O O . ASP A 1 231 ? 5.335 20.772 22.771 1.00 15.13 189 ASP A O 1
ATOM 1771 N N . ALA A 1 232 ? 7.468 20.972 23.463 1.00 14.91 190 ALA A N 1
ATOM 1772 C CA . ALA A 1 232 ? 8.012 21.179 22.132 1.00 15.27 190 ALA A CA 1
ATOM 1773 C C . ALA A 1 232 ? 8.381 19.757 21.665 1.00 16.75 190 ALA A C 1
ATOM 1774 O O . ALA A 1 232 ? 8.390 18.813 22.454 1.00 17.21 190 ALA A O 1
ATOM 1776 N N . CYS A 1 233 ? 8.691 19.596 20.392 1.00 17.95 191 CYS A N 1
ATOM 1777 C CA . CYS A 1 233 ? 9.028 18.279 19.894 1.00 19.54 191 CYS A CA 1
ATOM 1778 C C . CYS A 1 233 ? 9.958 18.491 18.724 1.00 21.84 191 CYS A C 1
ATOM 1779 O O . CYS A 1 233 ? 10.344 19.636 18.444 1.00 21.84 191 CYS A O 1
ATOM 1782 N N . GLU A 1 234 ? 10.343 17.409 18.052 1.00 23.34 192 GLU A N 1
ATOM 1783 C CA . GLU A 1 234 ? 11.243 17.531 16.916 1.00 24.68 192 GLU A CA 1
ATOM 1784 C C . GLU A 1 234 ? 10.702 18.561 15.945 1.00 20.77 192 GLU A C 1
ATOM 1785 O O . GLU A 1 234 ? 9.499 18.612 15.700 1.00 21.37 192 GLU A O 1
ATOM 1791 N N . GLY A 1 235 ? 11.593 19.404 15.436 1.00 18.94 193 GLY A N 1
ATOM 1792 C CA . GLY A 1 235 ? 11.201 20.438 14.498 1.00 18.91 193 GLY A CA 1
ATOM 1793 C C . GLY A 1 235 ? 11.022 21.783 15.171 1.00 18.69 193 GLY A C 1
ATOM 1794 O O . GLY A 1 235 ? 11.085 22.814 14.504 1.00 19.07 193 GLY A O 1
ATOM 1795 N N . ASP A 1 236 ? 10.781 21.769 16.484 1.00 16.53 194 ASP A N 1
ATOM 1796 C CA . ASP A 1 236 ? 10.593 22.984 17.270 1.00 14.75 194 ASP A CA 1
ATOM 1797 C C . ASP A 1 236 ? 11.875 23.571 17.846 1.00 15.87 194 ASP A C 1
ATOM 1798 O O . ASP A 1 236 ? 11.946 24.777 18.087 1.00 16.44 194 ASP A O 1
ATOM 1803 N N . SER A 1 237 ? 12.887 22.735 18.065 1.00 14.34 195 SER A N 1
ATOM 1804 C CA . SER A 1 237 ? 14.131 23.209 18.659 1.00 13.97 195 SER A CA 1
ATOM 1805 C C . SER A 1 237 ? 14.692 24.423 17.954 1.00 11.97 195 SER A C 1
ATOM 1806 O O . SER A 1 237 ? 14.451 24.617 16.769 1.00 11.47 195 SER A O 1
ATOM 1809 N N . GLY A 1 238 ? 15.391 25.265 18.713 1.00 8.75 196 GLY A N 1
ATOM 1810 C CA . GLY A 1 238 ? 15.948 26.487 18.170 1.00 8.36 196 GLY A CA 1
ATOM 1811 C C . GLY A 1 238 ? 14.937 27.618 18.278 1.00 9.39 196 GLY A C 1
ATOM 1812 O O . GLY A 1 238 ? 15.304 28.779 18.211 1.00 13.08 196 GLY A O 1
ATOM 1813 N N . GLY A 1 239 ? 13.666 27.266 18.450 1.00 10.58 197 GLY A N 1
ATOM 1814 C CA . GLY A 1 239 ? 12.601 28.246 18.574 1.00 11.59 197 GLY A CA 1
ATOM 1815 C C . GLY A 1 239 ? 12.597 29.045 19.870 1.00 14.59 197 GLY A C 1
ATOM 1816 O O . GLY A 1 239 ? 13.273 28.692 20.844 1.00 11.79 197 GLY A O 1
ATOM 1817 N N . PRO A 1 240 ? 11.785 30.108 19.935 1.00 15.30 198 PRO A N 1
ATOM 1818 C CA . PRO A 1 240 ? 11.710 30.954 21.126 1.00 14.75 198 PRO A CA 1
ATOM 1819 C C . PRO A 1 240 ? 10.712 30.589 22.239 1.00 14.72 198 PRO A C 1
ATOM 1820 O O . PRO A 1 240 ? 9.612 30.093 21.978 1.00 13.08 198 PRO A O 1
ATOM 1824 N N . PHE A 1 241 ? 11.138 30.806 23.480 1.00 11.60 199 PHE A N 1
ATOM 1825 C CA . PHE A 1 241 ? 10.291 30.618 24.655 1.00 10.43 199 PHE A CA 1
ATOM 1826 C C . PHE A 1 241 ? 10.156 32.091 25.061 1.00 8.52 199 PHE A C 1
ATOM 1827 O O . PHE A 1 241 ? 11.148 32.724 25.424 1.00 6.10 199 PHE A O 1
ATOM 1835 N N . VAL A 1 242 ? 8.966 32.661 24.935 1.00 8.83 200 VAL A N 1
ATOM 1836 C CA . VAL A 1 242 ? 8.804 34.077 25.245 1.00 8.97 200 VAL A CA 1
ATOM 1837 C C . VAL A 1 242 ? 7.848 34.351 26.375 1.00 8.75 200 VAL A C 1
ATOM 1838 O O . VAL A 1 242 ? 7.000 33.530 26.694 1.00 11.57 200 VAL A O 1
ATOM 1842 N N . MET A 1 243 ? 7.998 35.520 26.982 1.00 9.84 201 MET A N 1
ATOM 1843 C CA . MET A 1 243 ? 7.122 35.957 28.058 1.00 9.75 201 MET A CA 1
ATOM 1844 C C . MET A 1 243 ? 6.736 37.413 27.797 1.00 9.30 201 MET A C 1
ATOM 1845 O O . MET A 1 243 ? 7.495 38.164 27.189 1.00 9.15 201 MET A O 1
ATOM 1850 N N . LYS A 1 244 ? 5.536 37.799 28.200 1.00 12.60 202 LYS A N 1
ATOM 1851 C CA . LYS A 1 244 ? 5.101 39.171 28.001 1.00 12.81 202 LYS A CA 1
ATOM 1852 C C . LYS A 1 244 ? 5.291 39.902 29.311 1.00 12.18 202 LYS A C 1
ATOM 1853 O O . LYS A 1 244 ? 4.784 39.475 30.342 1.00 12.70 202 LYS A O 1
ATOM 1859 N N . SER A 1 245 ? 6.067 40.973 29.285 1.00 12.92 203 SER A N 1
ATOM 1860 C CA . SER A 1 245 ? 6.295 41.723 30.500 1.00 14.26 203 SER A CA 1
ATOM 1861 C C . SER A 1 245 ? 5.040 42.481 30.898 1.00 14.96 203 SER A C 1
ATOM 1862 O O . SER A 1 245 ? 4.429 43.169 30.080 1.00 14.00 203 SER A O 1
ATOM 1865 N N . PRO A 1 246 ? 4.630 42.350 32.165 1.00 15.06 204 PRO A N 1
ATOM 1866 C CA . PRO A 1 246 ? 3.435 43.055 32.632 1.00 14.70 204 PRO A CA 1
ATOM 1867 C C . PRO A 1 246 ? 3.768 44.520 33.002 1.00 16.67 204 PRO A C 1
ATOM 1868 O O . PRO A 1 246 ? 2.886 45.289 33.355 1.00 19.13 204 PRO A O 1
ATOM 1872 N N . PHE A 1 247 A 5.043 44.896 32.896 1.00 17.04 204 PHE A N 1
ATOM 1873 C CA . PHE A 1 247 A 5.495 46.248 33.223 1.00 17.71 204 PHE A CA 1
ATOM 1874 C C . PHE A 1 247 A 5.466 47.188 32.029 1.00 18.09 204 PHE A C 1
ATOM 1875 O O . PHE A 1 247 A 5.052 48.337 32.155 1.00 18.92 204 PHE A O 1
ATOM 1883 N N . ASN A 1 248 B 5.920 46.714 30.871 1.00 17.53 204 ASN A N 1
ATOM 1884 C CA . ASN A 1 248 B 5.937 47.557 29.682 1.00 16.35 204 ASN A CA 1
ATOM 1885 C C . ASN A 1 248 B 5.203 46.946 28.485 1.00 18.06 204 ASN A C 1
ATOM 1886 O O . ASN A 1 248 B 5.232 47.498 27.388 1.00 17.81 204 ASN A O 1
ATOM 1891 N N . ASN A 1 249 ? 4.556 45.805 28.710 1.00 19.43 205 ASN A N 1
ATOM 1892 C CA . ASN A 1 249 ? 3.795 45.087 27.695 1.00 19.40 205 ASN A CA 1
ATOM 1893 C C . ASN A 1 249 ? 4.507 44.599 26.442 1.00 15.96 205 ASN A C 1
ATOM 1894 O O . ASN A 1 249 ? 3.873 44.356 25.420 1.00 15.67 205 ASN A O 1
ATOM 1899 N N . ARG A 1 250 ? 5.815 44.414 26.537 1.00 11.81 206 ARG A N 1
ATOM 1900 C CA . ARG A 1 250 ? 6.599 43.924 25.419 1.00 12.96 206 ARG A CA 1
ATOM 1901 C C . ARG A 1 250 ? 6.895 42.448 25.617 1.00 11.89 206 ARG A C 1
ATOM 1902 O O . ARG A 1 250 ? 6.908 41.953 26.746 1.00 12.67 206 ARG A O 1
ATOM 1910 N N . TRP A 1 251 ? 7.147 41.753 24.518 1.00 11.38 207 TRP A N 1
ATOM 1911 C CA . TRP A 1 251 ? 7.466 40.334 24.564 1.00 11.39 207 TRP A CA 1
ATOM 1912 C C . TRP A 1 251 ? 8.965 40.176 24.619 1.00 9.95 207 TRP A C 1
ATOM 1913 O O . TRP A 1 251 ? 9.688 40.811 23.852 1.00 9.58 207 TRP A O 1
ATOM 1924 N N . TYR A 1 252 ? 9.424 39.335 25.540 1.00 10.33 208 TYR A N 1
ATOM 1925 C CA . TYR A 1 252 ? 10.845 39.070 25.725 1.00 9.83 208 TYR A CA 1
ATOM 1926 C C . TYR A 1 252 ? 11.152 37.596 25.514 1.00 9.72 208 TYR A C 1
ATOM 1927 O O . TYR A 1 252 ? 10.362 36.734 25.909 1.00 9.15 208 TYR A O 1
ATOM 1936 N N . GLN A 1 253 ? 12.265 37.298 24.848 1.00 10.25 209 GLN A N 1
ATOM 1937 C CA . GLN A 1 253 ? 12.641 35.901 24.661 1.00 12.92 209 GLN A CA 1
ATOM 1938 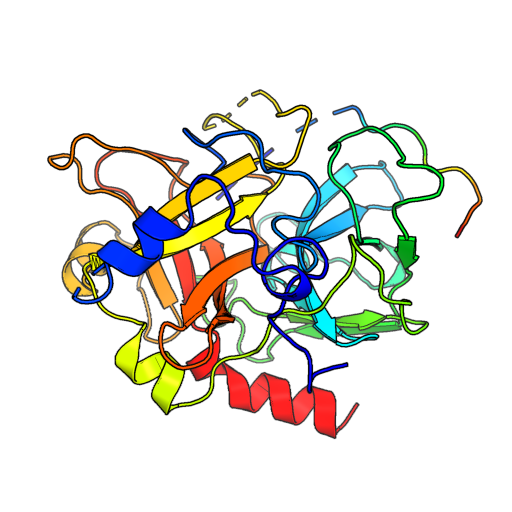C C . GLN A 1 253 ? 13.499 35.484 25.848 1.00 12.55 209 GLN A C 1
ATOM 1939 O O . GLN A 1 253 ? 14.640 35.914 25.970 1.00 12.40 209 GLN A O 1
ATOM 1945 N N . MET A 1 254 ? 12.944 34.649 26.716 1.00 13.85 210 MET A N 1
ATOM 1946 C CA . MET A 1 254 ? 13.653 34.183 27.905 1.00 12.65 210 MET A CA 1
ATOM 1947 C C . MET A 1 254 ? 14.463 32.917 27.658 1.00 12.61 210 MET A C 1
ATOM 1948 O O . MET A 1 254 ? 15.490 32.697 28.304 1.00 13.18 210 MET A O 1
ATOM 1953 N N . GLY A 1 255 ? 14.011 32.103 26.704 1.00 13.12 211 GLY A N 1
ATOM 1954 C CA . GLY A 1 255 ? 14.697 30.862 26.388 1.00 13.45 211 GLY A CA 1
ATOM 1955 C C . GLY A 1 255 ? 14.644 30.422 24.936 1.00 13.81 211 GLY A C 1
ATOM 1956 O O . GLY A 1 255 ? 13.945 31.020 24.110 1.00 15.01 211 GLY A O 1
ATOM 1957 N N . ILE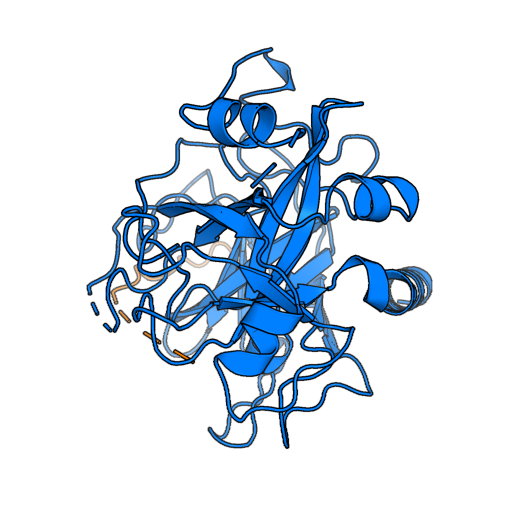 A 1 256 ? 15.447 29.406 24.621 1.00 13.36 212 ILE A N 1
ATOM 1958 C CA . ILE A 1 256 ? 15.529 28.812 23.285 1.00 11.53 212 ILE A CA 1
ATOM 1959 C C . ILE A 1 256 ? 15.217 27.334 23.484 1.00 11.95 212 ILE A C 1
ATOM 1960 O O . ILE A 1 256 ? 15.776 26.720 24.392 1.00 13.21 212 ILE A O 1
ATOM 1965 N N . VAL A 1 257 ? 14.317 26.767 22.682 1.00 11.97 213 VAL A N 1
ATOM 1966 C CA . VAL A 1 257 ? 13.991 25.338 22.786 1.00 10.62 213 VAL A CA 1
ATOM 1967 C C . VAL A 1 257 ? 15.282 24.544 22.581 1.00 11.43 213 VAL A C 1
ATOM 1968 O O . VAL A 1 257 ? 15.896 24.591 21.506 1.00 9.01 213 VAL A O 1
ATOM 1972 N N . SER A 1 258 ? 15.731 23.869 23.636 1.00 13.40 214 SER A N 1
ATOM 1973 C CA . SER A 1 258 ? 16.968 23.118 23.568 1.00 13.79 214 SER A CA 1
ATOM 1974 C C . SER A 1 258 ? 16.767 21.613 23.422 1.00 16.88 214 SER A C 1
ATOM 1975 O O . SER A 1 258 ? 16.768 21.097 22.312 1.00 23.26 214 SER A O 1
ATOM 1978 N N . TRP A 1 259 ? 16.599 20.903 24.532 1.00 18.78 215 TRP A N 1
ATOM 1979 C CA . TRP A 1 259 ? 16.431 19.453 24.479 1.00 17.20 215 TRP A CA 1
ATOM 1980 C C . TRP A 1 259 ? 15.344 18.956 25.405 1.00 16.55 215 TRP A C 1
ATOM 1981 O O . TRP A 1 259 ? 14.789 19.711 26.206 1.00 15.87 215 TRP A O 1
ATOM 1992 N N . GLY A 1 260 ? 15.034 17.674 25.272 1.00 15.07 216 GLY A N 1
ATOM 1993 C CA . GLY A 1 260 ? 14.028 17.050 26.108 1.00 15.39 216 GLY A CA 1
ATOM 1994 C C . GLY A 1 260 ? 14.145 15.555 25.885 1.00 16.73 216 GLY A C 1
ATOM 1995 O O . GLY A 1 260 ? 14.803 15.111 24.948 1.00 17.37 216 GLY A O 1
ATOM 1996 N N . GLU A 1 261 ? 13.557 14.763 26.758 1.00 17.95 217 GLU A N 1
ATOM 1997 C CA . GLU A 1 261 ? 13.626 13.328 26.575 1.00 21.84 217 GLU A CA 1
ATOM 1998 C C . GLU A 1 261 ? 12.256 12.922 26.083 1.00 18.56 217 GLU A C 1
ATOM 1999 O O . GLU A 1 261 ? 11.302 12.799 26.850 1.00 19.25 217 GLU A O 1
ATOM 2005 N N . GLY A 1 262 ? 12.153 12.833 24.765 1.00 20.12 219 GLY A N 1
ATOM 2006 C CA . GLY A 1 262 ? 10.887 12.516 24.138 1.00 22.11 219 GLY A CA 1
ATOM 2007 C C . GLY A 1 262 ? 10.119 13.822 24.009 1.00 22.49 219 GLY A C 1
ATOM 2008 O O . GLY A 1 262 ? 10.718 14.904 24.049 1.00 21.91 219 GLY A O 1
ATOM 2009 N N . CYS A 1 263 ? 8.799 13.732 23.889 1.00 22.11 220 CYS A N 1
ATOM 2010 C CA . CYS A 1 263 ? 7.947 14.908 23.764 1.00 20.85 220 CYS A CA 1
ATOM 2011 C C . CYS A 1 263 ? 6.706 14.658 24.579 1.00 20.41 220 CYS A C 1
ATOM 2012 O O . CYS A 1 263 ? 6.038 13.649 24.372 1.00 23.70 220 CYS A O 1
ATOM 2015 N N . ASP A 1 264 ? 6.431 15.538 25.534 1.00 19.25 221 ASP A N 1
ATOM 2016 C CA . ASP A 1 264 ? 5.233 15.452 26.368 1.00 22.42 221 ASP A CA 1
ATOM 2017 C C . ASP A 1 264 ? 5.098 14.204 27.277 1.00 24.59 221 ASP A C 1
ATOM 2018 O O . ASP A 1 264 ? 3.986 13.837 27.680 1.00 26.11 221 ASP A O 1
ATOM 2023 N N . ARG A 1 265 A 6.220 13.586 27.642 1.00 24.04 221 ARG A N 1
ATOM 2024 C CA . ARG A 1 265 A 6.182 12.412 28.508 1.00 24.47 221 ARG A CA 1
ATOM 2025 C C . ARG A 1 265 A 5.926 12.834 29.938 1.00 24.45 221 ARG A C 1
ATOM 2026 O O . ARG A 1 265 A 6.547 13.776 30.406 1.00 27.29 221 ARG A O 1
ATOM 2034 N N . ASP A 1 266 ? 5.045 12.126 30.643 1.00 24.08 222 ASP A N 1
ATOM 2035 C CA . ASP A 1 266 ? 4.754 12.450 32.043 1.00 23.47 222 ASP A CA 1
ATOM 2036 C C . ASP A 1 266 ? 6.049 12.389 32.838 1.00 23.65 222 ASP A C 1
ATOM 2037 O O . ASP A 1 266 ? 6.897 11.534 32.586 1.00 24.98 222 ASP A O 1
ATOM 2042 N N . GLY A 1 267 ? 6.223 13.332 33.753 1.00 23.73 223 GLY A N 1
ATOM 2043 C CA . GLY A 1 267 ? 7.424 13.362 34.561 1.00 24.06 223 GLY A CA 1
ATOM 2044 C C . GLY A 1 267 ? 8.660 13.892 33.862 1.00 23.27 223 GLY A C 1
ATOM 2045 O O . GLY A 1 267 ? 9.724 13.953 34.472 1.00 24.91 223 GLY A O 1
ATOM 2046 N N . LYS A 1 268 ? 8.559 14.231 32.583 1.00 20.24 224 LYS A N 1
ATOM 2047 C CA . LYS A 1 268 ? 9.706 14.778 31.868 1.00 19.73 224 LYS A CA 1
ATOM 2048 C C . LYS A 1 268 ? 9.406 16.248 31.571 1.00 18.48 224 LYS A C 1
ATOM 2049 O O . LYS A 1 268 ? 8.255 16.670 31.590 1.00 18.08 224 LYS A O 1
ATOM 2055 N N . TYR A 1 269 ? 10.440 17.034 31.310 1.00 16.26 225 TYR A N 1
ATOM 2056 C CA . TYR A 1 269 ? 10.241 18.455 31.050 1.00 16.27 225 TYR A CA 1
ATOM 2057 C C . TYR A 1 269 ? 11.105 18.912 29.893 1.00 14.79 225 TYR A C 1
ATOM 2058 O O . TYR A 1 269 ? 12.151 18.331 29.628 1.00 15.65 225 TYR A O 1
ATOM 2067 N N . GLY A 1 270 ? 10.643 19.925 29.175 1.00 13.86 226 GLY A N 1
ATOM 2068 C CA . GLY A 1 270 ? 11.438 20.439 28.081 1.00 13.24 226 GLY A CA 1
ATOM 2069 C C . GLY A 1 270 ? 12.491 21.339 28.694 1.00 10.53 226 GLY A C 1
ATOM 2070 O O . GLY A 1 270 ? 12.216 21.999 29.698 1.00 11.17 226 GLY A O 1
ATOM 2071 N N . PHE A 1 271 ? 13.694 21.325 28.141 1.00 11.68 227 PHE A N 1
ATOM 2072 C CA . PHE A 1 271 ? 14.776 22.164 28.630 1.00 13.33 227 PHE A CA 1
ATOM 2073 C C . PHE A 1 271 ? 15.040 23.288 27.647 1.00 12.58 227 PHE A C 1
ATOM 2074 O O . PHE A 1 271 ? 14.972 23.101 26.435 1.00 12.83 227 PHE A O 1
ATOM 2082 N N . TYR A 1 272 ? 15.364 24.455 28.180 1.00 12.12 228 TYR A N 1
ATOM 2083 C CA . TYR A 1 272 ? 15.578 25.635 27.371 1.00 10.86 228 TYR A CA 1
ATOM 2084 C C . TYR A 1 272 ? 16.870 26.341 27.718 1.00 12.08 228 TYR A C 1
ATOM 2085 O O . TYR A 1 272 ? 17.266 26.367 28.875 1.00 13.69 228 TYR A O 1
ATOM 2094 N N . THR A 1 273 ? 17.508 26.946 26.725 1.00 12.29 229 THR A N 1
ATOM 2095 C CA . THR A 1 273 ? 18.730 27.701 26.961 1.00 13.30 229 THR A CA 1
ATOM 2096 C C . THR A 1 273 ? 18.346 28.993 27.696 1.00 14.16 229 THR A C 1
ATOM 2097 O O . THR A 1 273 ? 17.383 29.673 27.317 1.00 11.42 229 THR A O 1
ATOM 2101 N N . HIS A 1 274 ? 19.089 29.322 28.746 1.00 13.21 230 HIS A N 1
ATOM 2102 C CA . HIS A 1 274 ? 18.832 30.517 29.548 1.00 13.03 230 HIS A CA 1
ATOM 2103 C C . HIS A 1 274 ? 19.416 31.723 28.819 1.00 13.83 230 HIS A C 1
ATOM 2104 O O . HIS A 1 274 ? 20.592 32.053 28.997 1.00 13.14 230 HIS A O 1
ATOM 2111 N N . VAL A 1 275 ? 18.582 32.421 28.054 1.00 14.51 231 VAL A N 1
ATOM 2112 C CA . VAL A 1 275 ? 19.046 33.559 27.256 1.00 14.77 231 VAL A CA 1
ATOM 2113 C C . VAL A 1 275 ? 19.765 34.662 28.028 1.00 13.43 231 VAL A C 1
ATOM 2114 O O . VAL A 1 275 ? 20.842 35.089 27.621 1.00 13.56 231 VAL A O 1
ATOM 2118 N N . PHE A 1 276 ? 19.210 35.108 29.146 1.00 15.03 232 PHE A N 1
ATOM 2119 C CA . PHE A 1 276 ? 19.885 36.172 29.868 1.00 19.61 232 PHE A CA 1
ATOM 2120 C C . PHE A 1 276 ? 21.311 35.840 30.323 1.00 20.96 232 PHE A C 1
ATOM 2121 O O . PHE A 1 276 ? 22.205 36.672 30.193 1.00 20.72 232 PHE A O 1
ATOM 2129 N N . ARG A 1 277 ? 21.534 34.625 30.823 1.00 22.89 233 ARG A N 1
ATOM 2130 C CA . ARG A 1 277 ? 22.868 34.231 31.288 1.00 23.36 233 ARG A CA 1
ATOM 2131 C C . ARG A 1 277 ? 23.896 34.262 30.173 1.00 23.56 233 ARG A C 1
ATOM 2132 O O . ARG A 1 277 ? 25.086 34.396 30.427 1.00 26.00 233 ARG A O 1
ATOM 2140 N N . LEU A 1 278 ? 23.443 34.131 28.933 1.00 22.78 234 LEU A N 1
ATOM 2141 C CA . LEU A 1 278 ? 24.353 34.145 27.796 1.00 22.49 234 LEU A CA 1
ATOM 2142 C C . LEU A 1 278 ? 24.288 35.467 27.033 1.00 21.71 234 LEU A C 1
ATOM 2143 O O . LEU A 1 278 ? 24.945 35.632 26.003 1.00 21.99 234 LEU A O 1
ATOM 2148 N N . LYS A 1 279 ? 23.574 36.436 27.592 1.00 23.44 235 LYS A N 1
ATOM 2149 C CA . LYS A 1 279 ? 23.414 37.733 26.951 1.00 27.11 235 LYS A CA 1
ATOM 2150 C C . LYS A 1 279 ? 24.725 38.457 26.676 1.00 27.64 235 LYS A C 1
ATOM 2151 O O . LYS A 1 279 ? 24.861 39.140 25.658 1.00 25.66 235 LYS A O 1
ATOM 2157 N N . LYS A 1 280 ? 25.700 38.303 27.563 1.00 29.54 236 LYS A N 1
ATOM 2158 C CA . LYS A 1 280 ? 26.977 38.969 27.357 1.00 31.56 236 LYS A CA 1
ATOM 2159 C C . LYS A 1 280 ? 27.680 38.450 26.110 1.00 30.39 236 LYS A C 1
ATOM 2160 O O . LYS A 1 280 ? 28.312 39.220 25.385 1.00 31.36 236 LYS A O 1
ATOM 2166 N N . TRP A 1 281 ? 27.528 37.161 25.827 1.00 26.45 237 TRP A N 1
ATOM 2167 C CA . TRP A 1 281 ? 28.132 36.593 24.636 1.00 22.47 237 TRP A CA 1
ATOM 2168 C C . TRP A 1 281 ? 27.395 37.158 23.418 1.00 24.23 237 TRP A C 1
ATOM 2169 O O . TRP A 1 281 ? 28.010 37.462 22.395 1.00 24.36 237 TRP A O 1
ATOM 2180 N N . ILE A 1 282 ? 26.073 37.290 23.525 1.00 23.92 238 ILE A N 1
ATOM 2181 C CA . ILE A 1 282 ? 25.267 37.829 22.428 1.00 23.75 238 ILE A CA 1
ATOM 2182 C C . ILE A 1 282 ? 25.727 39.257 22.111 1.00 24.36 238 ILE A C 1
ATOM 2183 O O . ILE A 1 282 ? 26.121 39.553 20.978 1.00 23.45 238 ILE A O 1
ATOM 2188 N N . GLN A 1 283 ? 25.727 40.117 23.130 1.00 26.04 239 GLN A N 1
ATOM 2189 C CA . GLN A 1 283 ? 26.139 41.511 22.975 1.00 28.17 239 GLN A CA 1
ATOM 2190 C C . GLN A 1 283 ? 27.531 41.618 22.359 1.00 30.58 239 GLN A C 1
ATOM 2191 O O . GLN A 1 283 ? 27.732 42.342 21.385 1.00 29.63 239 GLN A O 1
ATOM 2197 N N . LYS A 1 284 ? 28.473 40.858 22.899 1.00 32.40 240 LYS A N 1
ATOM 2198 C CA . LYS A 1 284 ? 29.842 40.858 22.401 1.00 36.19 240 LYS A CA 1
ATOM 2199 C C . LYS A 1 284 ? 29.897 40.550 20.893 1.00 35.47 240 LYS A C 1
ATOM 2200 O O . LYS A 1 284 ? 30.467 41.322 20.112 1.00 36.44 240 LYS A O 1
ATOM 2206 N N . VAL A 1 285 ? 29.260 39.456 20.483 1.00 33.48 241 VAL A N 1
ATOM 2207 C CA . VAL A 1 285 ? 29.234 39.041 19.083 1.00 32.50 241 VAL A CA 1
ATOM 2208 C C . VAL A 1 285 ? 28.666 40.127 18.169 1.00 32.89 241 VAL A C 1
ATOM 2209 O O . VAL A 1 285 ? 29.261 40.464 17.147 1.00 31.89 241 VAL A O 1
ATOM 2213 N N . ILE A 1 286 ? 27.515 40.669 18.538 1.00 33.46 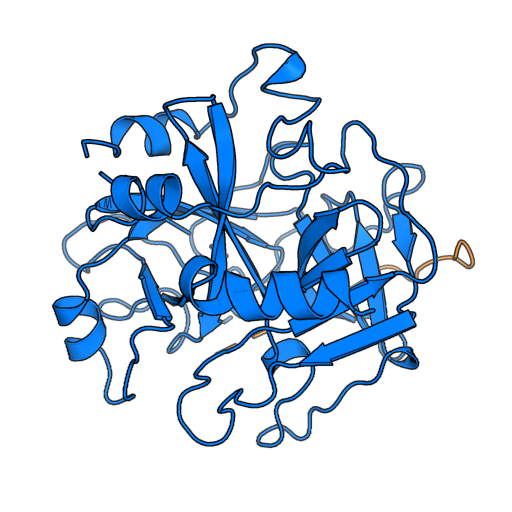242 ILE A N 1
ATOM 2214 C CA . ILE A 1 286 ? 26.880 41.694 17.725 1.00 36.12 242 ILE A CA 1
ATOM 2215 C C . ILE A 1 286 ? 27.635 43.019 17.747 1.00 39.19 242 ILE A C 1
ATOM 2216 O O . ILE A 1 286 ? 27.578 43.786 16.790 1.00 41.31 242 ILE A O 1
ATOM 2221 N N . ASP A 1 287 ? 28.354 43.286 18.831 1.00 41.89 243 ASP A N 1
ATOM 2222 C CA . ASP A 1 287 ? 29.112 44.525 18.935 1.00 43.97 243 ASP A CA 1
ATOM 2223 C C . ASP A 1 287 ? 30.452 44.448 18.213 1.00 46.90 243 ASP A C 1
ATOM 2224 O O . ASP A 1 287 ? 31.084 45.474 17.966 1.00 50.03 243 ASP A O 1
ATOM 2229 N N . GLN A 1 288 ? 30.892 43.240 17.883 1.00 49.37 244 GLN A N 1
ATOM 2230 C CA . GLN A 1 288 ? 32.165 43.063 17.194 1.00 52.02 244 GLN A CA 1
ATOM 2231 C C . GLN A 1 288 ? 32.024 42.726 15.725 1.00 52.96 244 GLN A C 1
ATOM 2232 O O . GLN A 1 288 ? 32.883 43.082 14.920 1.00 52.52 244 GLN A O 1
ATOM 2238 N N . PHE A 1 289 ? 30.965 42.000 15.392 1.00 55.08 245 PHE A N 1
ATOM 2239 C CA . PHE A 1 289 ? 30.715 41.579 14.020 1.00 56.85 245 PHE A CA 1
ATOM 2240 C C . PHE A 1 289 ? 29.500 42.274 13.401 1.00 57.85 245 PHE A C 1
ATOM 2241 O O . PHE A 1 289 ? 29.169 41.943 12.240 1.00 58.83 245 PHE A O 1
ATOM 2263 N N . ARG B 2 2 ? 15.335 14.164 22.443 1.00 29.99 2 ARG B N 1
ATOM 2264 C CA . ARG B 2 2 ? 15.511 15.240 21.294 1.00 26.24 2 ARG B CA 1
ATOM 2265 C C . ARG B 2 2 ? 16.517 16.380 21.552 1.00 16.86 2 ARG B C 1
ATOM 2266 O O . ARG B 2 2 ? 16.642 16.823 22.714 1.00 18.90 2 ARG B O 1
ATOM 2306 N N . ASP B 2 6 ? 7.455 17.213 2.589 1.00 58.63 6 ASP B N 1
ATOM 2307 C CA . ASP B 2 6 ? 6.122 17.797 2.459 1.00 55.42 6 ASP B CA 1
ATOM 2308 C C . ASP B 2 6 ? 6.130 19.230 1.899 1.00 52.13 6 ASP B C 1
ATOM 2309 O O . ASP B 2 6 ? 5.135 19.706 1.363 1.00 50.45 6 ASP B O 1
ATOM 2314 N N . TYR B 2 7 ? 7.277 19.885 1.994 1.00 49.07 7 TYR B N 1
ATOM 2315 C CA . TYR B 2 7 ? 7.442 21.273 1.577 1.00 46.13 7 TYR B CA 1
ATOM 2316 C C . TYR B 2 7 ? 7.316 21.618 0.102 1.00 46.59 7 TYR B C 1
ATOM 2317 O O . TYR B 2 7 ? 7.778 20.867 -0.763 1.00 48.34 7 TYR B O 1
ATOM 2326 N N . GLU B 2 8 ? 6.646 22.740 -0.167 1.00 45.69 8 GLU B N 1
ATOM 2327 C CA . GLU B 2 8 ? 6.459 23.250 -1.526 1.00 44.51 8 GLU B CA 1
ATOM 2328 C C . GLU B 2 8 ? 7.746 23.908 -1.998 1.00 44.63 8 GLU B C 1
ATOM 2329 O O . GLU B 2 8 ? 8.329 24.737 -1.297 1.00 45.45 8 GLU B O 1
ATOM 2335 N N . PRO B 2 9 ? 8.210 23.550 -3.201 1.00 45.13 9 PRO B N 1
ATOM 2336 C CA . PRO B 2 9 ? 9.442 24.154 -3.705 1.00 44.50 9 PRO B CA 1
ATOM 2337 C C . PRO B 2 9 ? 9.390 25.680 -3.642 1.00 44.72 9 PRO B C 1
ATOM 2338 O O . PRO B 2 9 ? 8.353 26.289 -3.876 1.00 45.44 9 PRO B O 1
ATOM 2342 N N . ILE B 2 10 ? 10.508 26.278 -3.263 1.00 44.73 10 ILE B N 1
ATOM 2343 C CA . ILE B 2 10 ? 10.622 27.716 -3.164 1.00 46.84 10 ILE B CA 1
ATOM 2344 C C . ILE B 2 10 ? 10.999 28.228 -4.545 1.00 52.43 10 ILE B C 1
ATOM 2345 O O . ILE B 2 10 ? 11.950 27.734 -5.155 1.00 53.61 10 ILE B O 1
ATOM 2350 N N . PRO B 2 11 ? 10.220 29.179 -5.086 1.00 57.34 11 PRO B N 1
ATOM 2351 C CA . PRO B 2 11 ? 10.491 29.754 -6.407 1.00 61.16 11 PRO B CA 1
ATOM 2352 C C . PRO B 2 11 ? 11.801 30.532 -6.354 1.00 65.88 11 PRO B C 1
ATOM 2353 O O . PRO B 2 11 ? 12.282 30.859 -5.272 1.00 67.07 11 PRO B O 1
ATOM 2357 N N . GLU B 2 12 ? 12.361 30.849 -7.515 1.00 71.73 12 GLU B N 1
ATOM 2358 C CA . GLU B 2 12 ? 13.603 31.612 -7.585 1.00 77.37 12 GLU B CA 1
ATOM 2359 C C . GLU B 2 12 ? 13.284 33.069 -7.239 1.00 79.03 12 GLU B C 1
ATOM 2360 O O . GLU B 2 12 ? 13.349 33.957 -8.088 1.00 78.69 12 GLU B O 1
ATOM 2366 N N . GLU B 2 13 ? 12.889 33.284 -5.990 1.00 82.82 13 GLU B N 1
ATOM 2367 C CA . GLU B 2 13 ? 12.529 34.596 -5.470 1.00 85.05 13 GLU B CA 1
ATOM 2368 C C . GLU B 2 13 ? 13.306 34.751 -4.168 1.00 84.29 13 GLU B C 1
ATOM 2369 O O . GLU B 2 13 ? 12.712 34.883 -3.097 1.00 82.73 13 GLU B O 1
ATOM 2375 N N . ALA B 2 14 ? 14.631 34.681 -4.313 1.00 84.30 14 ALA B N 1
ATOM 2376 C CA . ALA B 2 14 ? 15.658 34.778 -3.267 1.00 84.22 14 ALA B CA 1
ATOM 2377 C C . ALA B 2 14 ? 16.550 33.542 -3.371 1.00 84.54 14 ALA B C 1
ATOM 2378 O O . ALA B 2 14 ? 17.773 33.681 -3.173 1.00 84.73 14 ALA B O 1
#

Organism: Homo sapiens (NCBI:txid9606)

Sequence (288 aa):
GGADCGLRPLFEKKSLEDKTERELLESYIIVEGSDAEIGMSPWQVMLFRKSPQELLCGASLISDRWVLTAAHCLLYPPWDKNFTENDLLVRIGKHSRTRYERNIEKISMLEKIYIHPRYNWRENLDRDIALMKLKKPVAFSDYIHPVCLPDRETAASLLQAGYKGRVTGWGNLKEGQPSVLQVVNLPIVERPVCKDSTRIRITDNMFCAGYKPDEGKRGDACEGDSGGPFVMKSPFNNRWYQMGIVSWGEGCDRDGKYGFYTHVFRLKKWIQKVIDQFRDYEPIPEEA

Solvent-accessible surface area: 12565 Å² total

InterPro domains:
  IPR000001 Kringle [PF00051] (108-186)
  IPR000001 Kringle [PF00051] (213-291)
  IPR000001 Kringle [PS50070] (107-186)
  IPR000001 Kringle [PS50070] (212-291)
  IPR000001 Kringle [SM00130] (106-188)
  IPR000001 Kringle [SM00130] (211-293)
  IPR000001 Kringle [cd00108] (105-186)
  IPR000001 Kringle [cd00108] (211-292)
  IPR000294 Gamma-carboxyglutamic acid-rich (GLA) domain [PF00594] (48-88)
  IPR000294 Gamma-carboxyglutamic acid-rich (GLA) domain [PR00001] (47-60)
  IPR000294 Gamma-carboxyglutamic acid-rich (GLA) domain [PR00001] (61-74)
  IPR000294 Gamma-carboxyglutamic acid-rich (GLA) domain [PR00001] (75-89)
  IPR000294 Gamma-carboxyglutamic acid-rich (GLA) domain [PS00011] (59-84)
  IPR000294 Gamma-carboxyglutamic acid-rich (GLA) domain [PS50998] (43-89)
  IPR000294 Gamma-carboxyglutamic acid-rich (GLA) domain [SM00069] (25-88)
  IPR001254 Serine proteases, trypsin domain [PF00089] (364-613)
  IPR001254 Serine proteases, trypsin domain [PS50240] (364-618)
  IPR001254 Serine proteases, trypsin domain [SM00020] (363-613)
  IPR001254 Serine proteases, trypsin domain [cd00190] (364-616)
  IPR001314 Peptidase S1A, chymotrypsin family [PR00722] (392-407)

CATH classification: 2.40.10.10 (+1 more: 2.40.10.10)

Radius of gyration: 17.3 Å; Cα contacts (8 Å, |Δi|>4): 706; chains: 2; bounding box: 39×39×49 Å

Secondary structure (DSSP, 8-state):
--SSTT--TTTGGGT---TTHHHHHHH---BS-EEPPTTS-TTEEEEEETTTTEEEEEEEESSSSEEEE-GGGTEEGGGTEE--GGGEEEEES--BSSS--TTT-EEEEEEEEEE-TT-BTTTT-BT--EEEEESSPPPP-SS--PPBPP-HHHHHHH--TT-EEEEEES--S-----SB-EEEEEEB--HHHHHTT-SS---TTEEEE---GGG----B--TTTTT-EEEEE-TTT--EEEEEEEEE-SSSS-TT--EEEEETGGGHHHHHHHHHH-/--PPPPPS--

Nearest PDB structures (foldseek):
  1zrb-assembly1_A  TM=1.002E+00  e=1.548E-57  Homo sapiens
  1bb0-assembly1_B  TM=1.002E+00  e=1.184E-50  Homo sapiens
  1wbg-assembly1_B  TM=1.001E+00  e=2.352E-50  Homo sapiens
  4dii-assembly1_H  TM=9.937E-01  e=3.718E-50  Homo sapiens
  4h6s-assembly1_B  TM=9.964E-01  e=1.554E-49  Homo sapiens

Foldseek 3Di:
DAVCAQQAPPDNVVVHDFDCQVVLVVQLCQAPWAQGDQRNQQQKKFKFFDVPTDGQEIWGHAFQWKIKFFQCSADAPVVPHHDFQVGIKMKGLFWFDPDPDPPGIDIFGFDGKAQPPPQCNPAFRQRGMIMTTTPGGHDADNRHGHHHADDPVQCVSQQDFRRKWKAKFQPDRFLNTDRTITMDIWGWHDPVLQPVLDPGDDDPQKTWTFDALPRPDWHWGHGSHFGTFTWHQDPPPRGIHGQWTFHAWDRTGDHSTTTMTGGRNVCVVVVCVVVVVD/DDDDDDPPPD

GO terms:
  GO:0030195 negative regulation of blood coagulation (P, IDA)
  GO:0048018 receptor ligand activity (F, IDA)
  GO:2000379 positive regulation of reactive oxygen species metabolic process (P, IDA)
  GO:0005515 protein binding (F, IPI)
  GO:0006508 proteolysis (P, TAS)
  GO:0007596 blood coagulation (P, TAS)
  GO:0005576 extracellular region (C, TAS)
  GO:0005788 endoplasmic reticulum lumen (C, TAS)
  GO:0005796 Golgi lumen (C, TAS)
  GO:0005886 plasma membrane (C, TAS)
  GO:0070053 thrombospondin receptor activity (F, IDA)
  GO:0005576 extracellular region (C, IDA)
  GO:0009611 response to wounding (P, IDA)
  GO:0045861 negative regulation of proteolysis (P, IDA)
  GO:0004252 serine-type endopeptidase activity (F, IDA)
  GO:1900182 positive regulation of protein localization to nucleus (P, IDA)
  GO:1900738 positive regulation of phospholipase C-activating G protein-coupled receptor signaling pathway (P, IDA)
  GO:0030168 platelet activation (P, IDA)
  GO:0030194 positive regulation of blood coagulation (P, IDA)
  GO:0051281 positive regulation of release of sequestered calcium ion into cytosol (P, IDA)